Protein 3C9Z (pdb70)

Radius of gyration: 18.92 Å; Cα contacts (8 Å, |Δi|>4): 786; chains: 1; bounding box: 52×48×33 Å

Secondary structure (DSSP, 8-state):
--EEEEEE-GGG-EEEEGGG--STTPBEEEE-----GGG-EEE-TTS-EEETTEEEEEESSSTTPEEEEE-TTTS-GGGS--B--TTS--B-TTT--EEE-SSSSTTPBPEEE-----GGG--EEES--S-EEEEEE-GGG-EEE---TTSB-EEE---TT-GGG-EEE-TTS-EEETTEEEEEEEESSSSTTPBEEEEE----GGG--EE-TTS-EE-TTT--EEEEGGG-GGG--EEEE-----GGG--EEEE--

Structure (mmCIF, N/CA/C/O backbone):
data_3C9Z
#
_entry.id   3C9Z
#
_cell.length_a   126.124
_cell.length_b   126.124
_cell.length_c   76.039
_cell.angle_alpha   90.00
_cell.angle_beta   90.00
_cell.angle_gamma   90.00
#
_symmetry.space_group_name_H-M   'I 41 2 2'
#
loop_
_entity.id
_entity.type
_entity.pdbx_description
1 polymer 'Agglutinin II'
2 branched alpha-L-fucopyranose-(1-3)-[2-acetamido-2-deoxy-beta-D-glucopyranose-(1-4)]2-acetamido-2-deoxy-beta-D-glucopyranose
3 branched 2-acetamido-2-deoxy-beta-D-glucopyranose-(1-4)-2-acetamido-2-deoxy-beta-D-glucopyranose
4 non-polymer 2-acetamido-2-deoxy-beta-D-glucopyranose
5 non-polymer 'SULFATE ION'
6 non-polymer 'ACETATE ION'
7 water water
#
loop_
_atom_site.group_PDB
_atom_site.id
_atom_site.type_symbol
_atom_site.label_atom_id
_atom_site.label_alt_id
_atom_site.label_comp_id
_atom_site.label_asym_id
_atom_site.label_entity_id
_atom_site.label_seq_id
_atom_site.pdbx_PDB_ins_code
_atom_site.Cartn_x
_atom_site.Cartn_y
_atom_site.Cartn_z
_atom_site.occupancy
_atom_site.B_iso_or_equiv
_atom_site.auth_seq_id
_atom_site.auth_comp_id
_atom_site.auth_asym_id
_atom_site.auth_atom_id
_atom_site.pdbx_PDB_model_num
ATOM 1 N N . THR A 1 1 ? 38.991 -10.861 19.251 1.00 52.84 1 THR A N 1
ATOM 2 C CA . THR A 1 1 ? 39.828 -11.122 18.039 1.00 47.80 1 THR A CA 1
ATOM 3 C C . THR A 1 1 ? 39.550 -10.119 16.919 1.00 45.72 1 THR A C 1
ATOM 4 O O . THR A 1 1 ? 40.348 -10.004 15.985 1.00 48.07 1 THR A O 1
ATOM 6 N N . SER A 1 2 ? 38.426 -9.408 17.008 1.00 34.60 2 SER A N 1
ATOM 7 C CA . SER A 1 2 ? 38.102 -8.420 15.985 1.00 27.92 2 SER A CA 1
ATOM 8 C C . SER A 1 2 ? 38.011 -7.000 16.555 1.00 24.89 2 SER A C 1
ATOM 9 O O . SER A 1 2 ? 37.759 -6.807 17.736 1.00 28.01 2 SER A O 1
ATOM 12 N N . PHE A 1 3 ? 38.248 -5.998 15.698 1.00 19.80 3 PHE A N 1
ATOM 13 C CA . PHE A 1 3 ? 38.112 -4.599 16.094 1.00 19.53 3 PHE A CA 1
ATOM 14 C C . PHE A 1 3 ? 37.676 -3.783 14.867 1.00 17.15 3 PHE A C 1
ATOM 15 O O . PHE A 1 3 ? 37.931 -4.194 13.739 1.00 19.75 3 PHE A O 1
ATOM 23 N N . THR A 1 4 ? 37.077 -2.623 15.130 1.00 17.22 4 THR A N 1
ATOM 24 C CA . THR A 1 4 ? 36.399 -1.878 14.043 1.00 16.97 4 THR A CA 1
ATOM 25 C C . THR A 1 4 ? 36.971 -0.461 13.982 1.00 16.42 4 THR A C 1
ATOM 26 O O . THR A 1 4 ? 37.199 0.171 15.022 1.00 18.25 4 THR A O 1
ATOM 30 N N . ARG A 1 5 ? 37.231 0.019 12.752 1.00 17.15 5 ARG A N 1
ATOM 31 C CA . ARG A 1 5 ? 37.875 1.299 12.519 1.00 15.00 5 ARG A CA 1
ATOM 32 C C . ARG A 1 5 ? 37.366 1.902 11.200 1.00 15.93 5 ARG A C 1
ATOM 33 O O . ARG A 1 5 ? 36.741 1.168 10.409 1.00 17.69 5 ARG A O 1
ATOM 41 N N . ASN A 1 6 ? 37.631 3.202 10.974 1.00 15.39 6 ASN A N 1
ATOM 42 C CA . ASN A 1 6 ? 37.555 3.730 9.595 1.00 14.72 6 ASN A CA 1
ATOM 43 C C . ASN A 1 6 ? 38.854 3.421 8.838 1.00 14.65 6 ASN A C 1
ATOM 44 O O . ASN A 1 6 ? 39.852 3.054 9.480 1.00 16.24 6 ASN A O 1
ATOM 49 N N . ILE A 1 7 ? 38.802 3.575 7.504 1.00 14.08 7 ILE A N 1
ATOM 50 C CA . ILE A 1 7 ? 40.046 3.479 6.731 1.00 15.10 7 ILE A CA 1
ATOM 51 C C . ILE A 1 7 ? 40.160 4.791 5.978 1.00 14.12 7 ILE A C 1
ATOM 52 O O . ILE A 1 7 ? 39.300 5.102 5.126 1.00 15.90 7 ILE A O 1
ATOM 57 N N . VAL A 1 8 ? 41.190 5.583 6.295 1.00 14.46 8 VAL A N 1
ATOM 58 C CA . VAL A 1 8 ? 41.311 6.918 5.701 1.00 14.50 8 VAL A CA 1
ATOM 59 C C . VAL A 1 8 ? 42.396 6.851 4.632 1.00 14.35 8 VAL A C 1
ATOM 60 O O . VAL A 1 8 ? 43.466 6.236 4.835 1.00 16.75 8 VAL A O 1
ATOM 64 N N . GLY A 1 9 ? 42.152 7.462 3.486 1.00 14.12 9 GLY A N 1
ATOM 65 C CA . GLY A 1 9 ? 43.140 7.448 2.392 1.00 16.33 9 GLY A CA 1
ATOM 66 C C . GLY A 1 9 ? 43.218 8.758 1.692 1.00 13.63 9 GLY A C 1
ATOM 67 O O . GLY A 1 9 ? 43.220 9.832 2.346 1.00 15.67 9 GLY A O 1
ATOM 68 N N . ARG A 1 10 ? 43.350 8.689 0.348 1.00 14.08 10 ARG A N 1
ATOM 69 C CA . ARG A 1 10 ? 43.623 9.866 -0.483 1.00 14.94 10 ARG A CA 1
ATOM 70 C C . ARG A 1 10 ? 42.849 11.104 -0.092 1.00 14.91 10 ARG A C 1
ATOM 71 O O . ARG A 1 10 ? 41.608 11.088 -0.020 1.00 15.79 10 ARG A O 1
ATOM 79 N N . ASP A 1 11 ? 43.592 12.200 0.137 1.00 16.53 11 ASP A N 1
ATOM 80 C CA . ASP A 1 11 ? 43.034 13.517 0.403 1.00 18.22 11 ASP A CA 1
ATOM 81 C C . ASP A 1 11 ? 42.248 13.511 1.728 1.00 17.28 11 ASP A C 1
ATOM 82 O O . ASP A 1 11 ? 41.403 14.413 1.937 1.00 19.59 11 ASP A O 1
ATOM 87 N N . GLY A 1 12 ? 42.424 12.476 2.555 1.00 15.87 12 GLY A N 1
ATOM 88 C CA . GLY A 1 12 ? 41.747 12.451 3.844 1.00 16.54 12 GLY A CA 1
ATOM 89 C C . GLY A 1 12 ? 40.319 11.912 3.763 1.00 15.67 12 GLY A C 1
ATOM 90 O O . GLY A 1 12 ? 39.584 11.987 4.758 1.00 17.12 12 GLY A O 1
ATOM 91 N N . LEU A 1 13 ? 39.922 11.406 2.597 1.00 14.80 13 LEU A N 1
ATOM 92 C CA . LEU A 1 13 ? 38.583 10.773 2.458 1.00 13.88 13 LEU A CA 1
ATOM 93 C C . LEU A 1 13 ? 38.632 9.302 2.969 1.00 14.02 13 LEU A C 1
ATOM 94 O O . LEU A 1 13 ? 39.698 8.741 3.154 1.00 17.28 13 LEU A O 1
ATOM 99 N N . CYS A 1 14 ? 37.483 8.691 3.180 1.00 15.59 14 CYS A N 1
ATO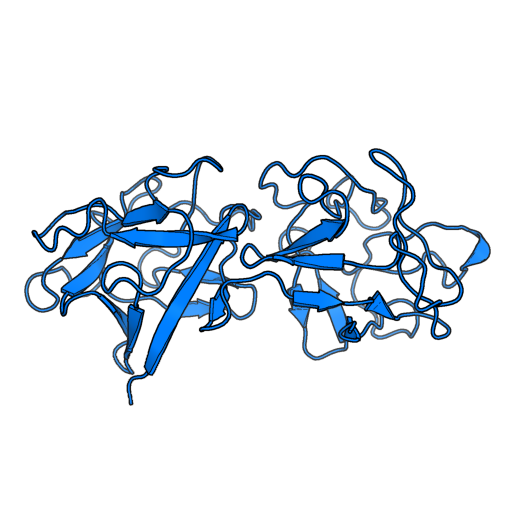M 100 C CA . CYS A 1 14 ? 37.411 7.372 3.723 1.00 14.97 14 CYS A CA 1
ATOM 101 C C . CYS A 1 14 ? 36.913 6.353 2.728 1.00 14.16 14 CYS A C 1
ATOM 102 O O . CYS A 1 14 ? 36.098 6.681 1.825 1.00 16.70 14 CYS A O 1
ATOM 105 N N . VAL A 1 15 ? 37.273 5.078 2.999 1.00 14.73 15 VAL A N 1
ATOM 106 C CA . VAL A 1 15 ? 36.774 3.928 2.256 1.00 15.00 15 VAL A CA 1
ATOM 107 C C . VAL A 1 15 ? 35.298 3.757 2.635 1.00 15.77 15 VAL A C 1
ATOM 108 O O . VAL A 1 15 ? 34.986 3.559 3.830 1.00 15.91 15 VAL A O 1
ATOM 112 N N . ASP A 1 16 ? 34.412 3.677 1.637 1.00 15.68 16 ASP A N 1
ATOM 113 C CA . ASP A 1 16 ? 32.990 3.755 1.870 1.00 15.92 16 ASP A CA 1
ATOM 114 C C . ASP A 1 16 ? 32.299 2.799 0.914 1.00 17.54 16 ASP A C 1
ATOM 115 O O . ASP A 1 16 ? 32.616 2.786 -0.267 1.00 17.92 16 ASP A O 1
ATOM 120 N N . VAL A 1 17 ? 31.335 2.007 1.383 1.00 17.89 17 VAL A N 1
ATOM 121 C CA . VAL A 1 17 ? 30.574 1.166 0.460 1.00 18.18 17 VAL A CA 1
ATOM 122 C C . VAL A 1 17 ? 29.507 2.044 -0.221 1.00 18.23 17 VAL A C 1
ATOM 123 O O . VAL A 1 17 ? 28.663 2.678 0.445 1.00 20.04 17 VAL A O 1
ATOM 127 N N . ARG A 1 18 ? 29.566 2.126 -1.566 1.00 17.09 18 ARG A N 1
ATOM 128 C CA . ARG A 1 18 ? 28.861 3.186 -2.332 1.00 19.59 18 ARG A CA 1
ATOM 129 C C . ARG A 1 18 ? 27.347 3.222 -2.062 1.00 20.68 18 ARG A C 1
ATOM 130 O O . ARG A 1 18 ? 26.669 2.207 -2.225 1.00 22.49 18 ARG A O 1
ATOM 138 N N . ASN A 1 19 ? 26.848 4.389 -1.632 1.00 21.96 19 ASN A N 1
ATOM 139 C CA . ASN A 1 19 ? 25.425 4.625 -1.276 1.00 23.16 19 ASN A CA 1
ATOM 140 C C . ASN A 1 19 ? 24.894 3.791 -0.119 1.00 25.04 19 ASN A C 1
ATOM 141 O O . ASN A 1 19 ? 23.700 3.768 0.092 1.00 25.36 19 ASN A O 1
ATOM 146 N N . GLY A 1 20 ? 25.769 3.187 0.683 1.00 22.93 20 GLY A N 1
ATOM 147 C CA . GLY A 1 20 ? 25.319 2.436 1.872 1.00 25.07 20 GLY A CA 1
ATOM 148 C C . GLY A 1 20 ? 24.680 1.096 1.489 1.00 26.99 20 GLY A C 1
ATOM 149 O O . GLY A 1 20 ? 24.182 0.387 2.376 1.00 32.10 20 GLY A O 1
ATOM 150 N N . TYR A 1 21 ? 24.747 0.700 0.208 1.00 23.35 21 TYR A N 1
ATOM 151 C CA . TYR A 1 21 ? 24.149 -0.577 -0.204 1.00 25.60 21 TYR A CA 1
ATOM 152 C C . TYR A 1 21 ? 24.974 -1.761 0.243 1.00 26.67 21 TYR A C 1
ATOM 153 O O . TYR A 1 21 ? 26.194 -1.702 0.136 1.00 26.86 21 TYR A O 1
ATOM 162 N N . ASP A 1 22 ? 24.344 -2.792 0.812 1.00 27.48 22 ASP A N 1
ATOM 163 C CA . ASP A 1 22 ? 25.034 -4.039 1.125 1.00 25.41 22 ASP A CA 1
ATOM 164 C C . ASP A 1 22 ? 24.876 -5.159 0.134 1.00 23.87 22 ASP A C 1
ATOM 165 O O . ASP A 1 22 ? 25.373 -6.271 0.357 1.00 26.44 22 ASP A O 1
ATOM 170 N N A THR A 1 23 ? 24.289 -4.826 -1.025 0.61 23.54 23 THR A N 1
ATOM 171 N N B THR A 1 23 ? 24.177 -4.908 -0.966 0.39 25.96 23 THR A N 1
ATOM 172 C CA A THR A 1 23 ? 24.124 -5.793 -2.069 0.61 22.30 23 THR A CA 1
ATOM 173 C CA B THR A 1 23 ? 23.942 -5.965 -1.917 0.39 24.47 23 THR A CA 1
ATOM 174 C C A THR A 1 23 ? 25.484 -6.305 -2.556 0.61 19.49 23 THR A C 1
ATOM 175 C C B THR A 1 23 ? 25.320 -6.322 -2.525 0.39 24.08 23 THR A C 1
ATOM 176 O O A THR A 1 23 ? 26.453 -5.526 -2.780 0.61 20.16 23 THR A O 1
ATOM 177 O O B THR A 1 23 ? 26.162 -5.438 -2.720 0.39 25.09 23 THR A O 1
ATOM 184 N N . ASP A 1 24 ? 25.548 -7.619 -2.766 1.00 21.53 24 ASP A N 1
ATOM 185 C CA . ASP A 1 24 ? 26.807 -8.208 -3.235 1.00 20.61 24 ASP A CA 1
ATOM 186 C C . ASP A 1 24 ? 27.271 -7.452 -4.496 1.00 19.54 24 ASP A C 1
ATOM 187 O O . ASP A 1 24 ? 26.457 -7.176 -5.431 1.00 24.27 24 ASP A O 1
ATOM 192 N N . GLY A 1 25 ? 28.568 -7.115 -4.524 1.00 19.83 25 GLY A N 1
ATOM 193 C CA . GLY A 1 25 ? 29.131 -6.479 -5.686 1.00 18.14 25 GLY A CA 1
ATOM 194 C C . GLY A 1 25 ? 29.155 -4.973 -5.647 1.00 16.46 25 GLY A C 1
ATOM 195 O O . GLY A 1 25 ? 29.704 -4.334 -6.564 1.00 19.37 25 GLY A O 1
ATOM 196 N N . THR A 1 26 ? 28.601 -4.359 -4.596 1.00 18.17 26 THR A N 1
ATOM 197 C CA . THR A 1 26 ? 28.611 -2.898 -4.540 1.00 15.74 26 THR A CA 1
ATOM 198 C C . THR A 1 26 ? 30.084 -2.398 -4.406 1.00 15.63 26 THR A C 1
ATOM 199 O O . THR A 1 26 ? 30.778 -2.849 -3.507 1.00 17.77 26 THR A O 1
ATOM 203 N N A PRO A 1 27 ? 30.489 -1.384 -5.192 0.49 16.15 27 PRO A N 1
ATOM 204 N N B PRO A 1 27 ? 30.561 -1.545 -5.342 0.51 22.82 27 PRO A N 1
ATOM 205 C CA A PRO A 1 27 ? 31.877 -1.023 -5.156 0.49 15.79 27 PRO A CA 1
ATOM 206 C CA B PRO A 1 27 ? 31.906 -0.959 -5.249 0.51 17.19 27 PRO A CA 1
ATOM 207 C C A PRO A 1 27 ? 32.241 -0.100 -4.010 0.49 15.23 27 PRO A C 1
ATOM 208 C C B PRO A 1 27 ? 32.207 -0.284 -3.922 0.51 16.32 27 PRO A C 1
ATOM 209 O O A PRO A 1 27 ? 31.399 0.720 -3.527 0.49 15.01 27 PRO A O 1
ATOM 210 O O B PRO A 1 27 ? 31.273 0.196 -3.242 0.51 17.13 27 PRO A O 1
ATOM 217 N N . LEU A 1 28 ? 33.505 -0.237 -3.597 1.00 16.58 28 LEU A N 1
ATOM 218 C CA . LEU A 1 28 ? 33.997 0.657 -2.590 1.00 17.05 28 LEU A CA 1
ATOM 219 C C . LEU A 1 28 ? 34.463 1.968 -3.279 1.00 14.81 28 LEU A C 1
ATOM 220 O O . LEU A 1 28 ? 34.995 1.924 -4.423 1.00 16.78 28 LEU A O 1
ATOM 225 N N . GLN A 1 29 ? 34.318 3.090 -2.606 1.00 15.60 29 GLN A N 1
ATOM 226 C CA . GLN A 1 29 ? 34.652 4.423 -3.124 1.00 16.89 29 GLN A CA 1
ATOM 227 C C . GLN A 1 29 ? 35.286 5.265 -2.023 1.00 15.15 29 GLN A C 1
ATOM 228 O O . GLN A 1 29 ? 35.257 4.912 -0.816 1.00 16.67 29 GLN A O 1
ATOM 234 N N . LEU A 1 30 ? 35.775 6.443 -2.386 1.00 15.83 30 LEU A N 1
ATOM 235 C CA . LEU A 1 30 ? 36.100 7.456 -1.420 1.00 14.94 30 LEU A CA 1
ATOM 236 C C . LEU A 1 30 ? 34.882 8.314 -1.123 1.00 15.78 30 LEU A C 1
ATOM 237 O O . LEU A 1 30 ? 34.116 8.665 -2.025 1.00 17.67 30 LEU A O 1
ATOM 242 N N . TRP A 1 31 ? 34.735 8.689 0.155 1.00 15.75 31 TRP A N 1
ATOM 243 C CA . TRP A 1 31 ? 33.660 9.600 0.532 1.00 15.65 31 TRP A CA 1
ATOM 244 C C . TRP A 1 31 ? 34.115 10.341 1.811 1.00 16.24 31 TRP A C 1
ATOM 245 O O . TRP A 1 31 ? 34.940 9.776 2.572 1.00 16.70 31 TRP A O 1
ATOM 256 N N . PRO A 1 32 ? 33.632 11.567 2.029 1.00 17.20 32 PRO A N 1
ATOM 257 C CA . PRO A 1 32 ? 34.012 12.240 3.261 1.00 17.89 32 PRO A CA 1
ATOM 258 C C . PRO A 1 32 ? 33.793 11.404 4.514 1.00 17.35 32 PRO A C 1
ATOM 259 O O . PRO A 1 32 ? 32.768 10.723 4.625 1.00 17.92 32 PRO A O 1
ATOM 263 N N . CYS A 1 33 ? 34.733 11.444 5.436 1.00 17.19 33 CYS A N 1
ATOM 264 C CA . CYS A 1 33 ? 34.670 10.516 6.573 1.00 16.90 33 CYS A CA 1
ATOM 265 C C . CYS A 1 33 ? 33.498 10.773 7.521 1.00 16.37 33 CYS A C 1
ATOM 266 O O . CYS A 1 33 ? 33.181 11.924 7.780 1.00 21.80 33 CYS A O 1
ATOM 269 N N . GLY A 1 34 ? 32.943 9.690 8.024 1.00 18.45 34 GLY A N 1
ATOM 270 C CA . GLY A 1 34 ? 31.890 9.787 9.063 1.00 21.03 34 GLY A CA 1
ATOM 271 C C . GLY A 1 34 ? 31.769 8.437 9.768 1.00 20.04 34 GLY A C 1
ATOM 272 O O . GLY A 1 34 ? 32.540 7.517 9.554 1.00 21.55 34 GLY A O 1
ATOM 273 N N . THR A 1 35 ? 30.702 8.341 10.601 1.00 20.14 35 THR A N 1
ATOM 274 C CA . THR A 1 35 ? 30.433 7.220 11.445 1.00 25.40 35 THR A CA 1
ATOM 275 C C . THR A 1 35 ? 29.444 6.228 10.859 1.00 23.43 35 THR A C 1
ATOM 276 O O . THR A 1 35 ? 29.183 5.191 11.452 1.00 22.60 35 THR A O 1
ATOM 280 N N . GLN A 1 36 ? 28.979 6.485 9.644 1.00 21.82 36 GLN A N 1
ATOM 281 C CA . GLN A 1 36 ? 27.983 5.595 9.069 1.00 21.34 36 GLN A CA 1
ATOM 282 C C . GLN A 1 36 ? 28.519 4.186 8.926 1.00 18.13 36 GLN A C 1
ATOM 283 O O . GLN A 1 36 ? 29.745 4.001 8.713 1.00 19.62 36 GLN A O 1
ATOM 289 N N . ARG A 1 37 ? 27.664 3.192 8.998 1.00 19.56 37 ARG A N 1
ATOM 290 C CA . ARG A 1 37 ? 28.092 1.798 9.047 1.00 19.30 37 ARG A CA 1
ATOM 291 C 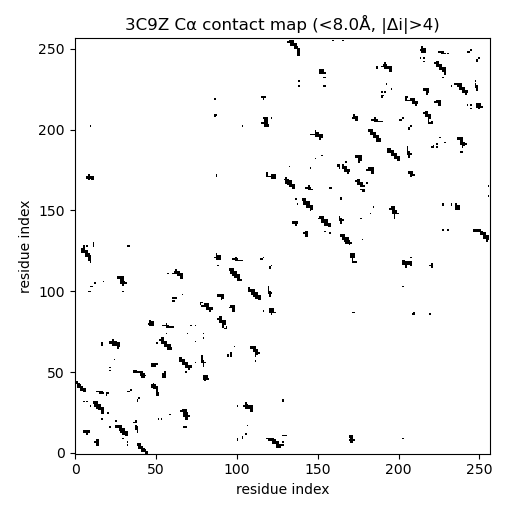C . ARG A 1 37 ? 28.857 1.310 7.811 1.00 18.10 37 ARG A C 1
ATOM 292 O O . ARG A 1 37 ? 29.689 0.400 7.898 1.00 19.40 37 ARG A O 1
ATOM 300 N N . ASN A 1 38 ? 28.592 1.910 6.652 1.00 18.52 38 ASN A N 1
ATOM 301 C CA . ASN A 1 38 ? 29.249 1.599 5.385 1.00 18.09 38 ASN A CA 1
ATOM 302 C C . ASN A 1 38 ? 30.662 2.223 5.324 1.00 16.81 38 ASN A C 1
ATOM 303 O O . ASN A 1 38 ? 31.326 2.022 4.301 1.00 18.92 38 ASN A O 1
ATOM 308 N N . GLN A 1 39 ? 31.100 2.853 6.423 1.00 16.35 39 GLN A N 1
ATOM 309 C CA . GLN A 1 39 ? 32.526 3.290 6.514 1.00 15.51 39 GLN A CA 1
ATOM 310 C C . GLN A 1 39 ? 33.213 2.626 7.727 1.00 15.02 39 GLN A C 1
ATOM 311 O O . GLN A 1 39 ? 34.365 2.941 8.030 1.00 17.22 39 GLN A O 1
ATOM 317 N N . ARG A 1 40 ? 32.513 1.715 8.407 1.00 17.59 40 ARG A N 1
ATOM 318 C CA . ARG A 1 40 ? 33.063 1.036 9.603 1.00 17.04 40 ARG A CA 1
ATOM 319 C C . ARG A 1 40 ? 33.506 -0.354 9.196 1.00 17.15 40 ARG A C 1
ATOM 320 O O . ARG A 1 40 ? 32.690 -1.189 8.699 1.00 19.21 40 ARG A O 1
ATOM 328 N N . TRP A 1 41 ? 34.830 -0.590 9.332 1.00 15.97 41 TRP A N 1
ATOM 329 C CA . TRP A 1 41 ? 35.442 -1.813 8.837 1.00 17.21 41 TRP A CA 1
ATOM 330 C C . TRP A 1 41 ? 35.958 -2.599 10.024 1.00 17.06 41 TRP A C 1
ATOM 331 O O . TRP A 1 41 ? 36.748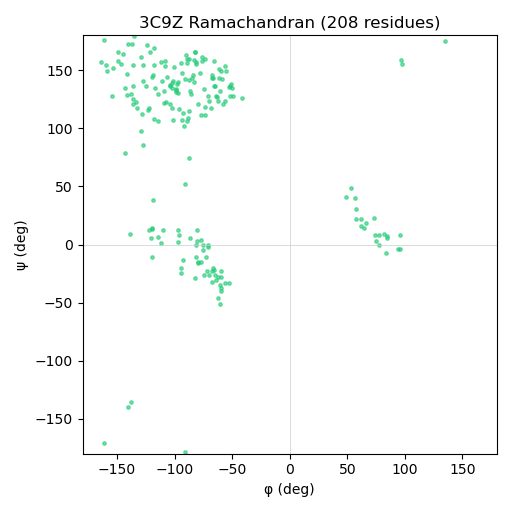 -2.068 10.830 1.00 18.15 41 TRP A O 1
ATOM 342 N N . THR A 1 42 ? 35.585 -3.879 10.065 1.00 17.41 42 THR A N 1
ATOM 343 C CA . THR A 1 42 ? 35.973 -4.804 11.166 1.00 17.42 42 THR A CA 1
ATOM 344 C C . THR A 1 42 ? 37.082 -5.735 10.678 1.00 20.48 42 THR A C 1
ATOM 345 O O . THR A 1 42 ? 36.923 -6.426 9.663 1.00 19.11 42 THR A O 1
ATOM 349 N N . PHE A 1 43 ? 38.239 -5.689 11.367 1.00 20.25 43 PHE A N 1
ATOM 350 C CA . PHE A 1 43 ? 39.398 -6.495 11.030 1.00 20.96 43 PHE A CA 1
ATOM 351 C C . PHE A 1 43 ? 39.389 -7.686 11.954 1.00 23.70 43 PHE A C 1
ATOM 352 O O . PHE A 1 43 ? 39.143 -7.531 13.160 1.00 25.77 43 PHE A O 1
ATOM 360 N N . ASP A 1 44 ? 39.614 -8.857 11.352 1.00 28.20 44 ASP A N 1
ATOM 361 C CA . ASP A 1 44 ? 39.387 -10.152 12.002 1.00 33.34 44 ASP A CA 1
ATOM 362 C C . ASP A 1 44 ? 40.700 -10.943 11.896 1.00 35.01 44 ASP A C 1
ATOM 363 O O . ASP A 1 44 ? 41.560 -10.656 11.028 1.00 30.89 44 ASP A O 1
ATOM 368 N N A SER A 1 45 ? 40.890 -11.934 12.769 0.50 35.07 45 SER A N 1
ATOM 369 N N B SER A 1 45 ? 40.841 -11.923 12.792 0.50 36.33 45 SER A N 1
ATOM 370 C CA A SER A 1 45 ? 42.092 -12.768 12.696 0.50 32.71 45 SER A CA 1
ATOM 371 C CA B SER A 1 45 ? 41.955 -12.864 12.787 0.50 36.16 45 SER A CA 1
ATOM 372 C C A SER A 1 45 ? 42.158 -13.698 11.476 0.50 32.32 45 SER A C 1
ATOM 373 C C B SER A 1 45 ? 42.153 -13.589 11.460 0.50 34.55 45 SER A C 1
ATOM 374 O O A SER A 1 45 ? 43.206 -14.295 11.198 0.50 32.08 45 SER A O 1
ATOM 375 O O B SER A 1 45 ? 43.285 -13.933 11.103 0.50 36.30 45 SER A O 1
ATOM 380 N N . ASP A 1 46 ? 41.055 -13.820 10.729 1.00 30.65 46 ASP A N 1
ATOM 381 C CA . ASP A 1 46 ? 41.098 -14.545 9.459 1.00 27.50 46 ASP A CA 1
ATOM 382 C C . ASP A 1 46 ? 41.534 -13.629 8.272 1.00 26.04 46 ASP A C 1
ATOM 383 O O . ASP A 1 46 ? 41.447 -14.053 7.129 1.00 25.98 46 ASP A O 1
ATOM 388 N N . ASP A 1 47 ? 42.024 -12.412 8.561 1.00 23.47 47 ASP A N 1
ATOM 389 C CA . ASP A 1 47 ? 42.506 -11.448 7.552 1.00 23.28 47 ASP A CA 1
ATOM 390 C C . ASP A 1 47 ? 41.438 -10.899 6.629 1.00 20.06 47 ASP A C 1
ATOM 391 O O . ASP A 1 47 ? 41.744 -10.359 5.565 1.00 20.67 47 ASP A O 1
ATOM 396 N N . THR A 1 48 ? 40.201 -11.022 7.055 1.00 19.96 48 THR A N 1
ATOM 397 C CA . THR A 1 48 ? 39.098 -10.344 6.330 1.00 19.43 48 THR A CA 1
ATOM 398 C C . THR A 1 48 ? 38.877 -8.923 6.880 1.00 19.08 48 THR A C 1
ATOM 399 O O . THR A 1 48 ? 39.250 -8.616 8.050 1.00 19.84 48 THR A O 1
ATOM 403 N N . ILE A 1 49 ? 38.229 -8.087 6.068 1.00 18.59 49 ILE A N 1
ATOM 404 C CA . ILE A 1 49 ? 37.950 -6.721 6.470 1.00 17.99 49 ILE A CA 1
ATOM 405 C C . ILE A 1 49 ? 36.482 -6.581 6.098 1.00 17.13 49 ILE A C 1
ATOM 406 O O . ILE A 1 49 ? 36.162 -6.641 4.902 1.00 19.07 49 ILE A O 1
ATOM 411 N N . ARG A 1 50 ? 35.617 -6.357 7.071 1.00 18.31 50 ARG A N 1
ATOM 412 C CA . ARG A 1 50 ? 34.165 -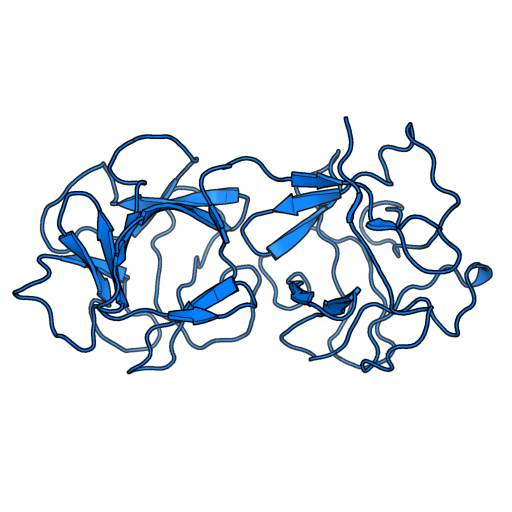6.468 6.881 1.00 19.76 50 ARG A CA 1
ATOM 413 C C . ARG A 1 50 ? 33.397 -5.177 7.154 1.00 18.23 50 ARG A C 1
ATOM 414 O O . ARG A 1 50 ? 33.698 -4.456 8.112 1.00 19.40 50 ARG A O 1
ATOM 422 N N . SER A 1 51 ? 32.342 -4.928 6.373 1.00 19.38 51 SER A N 1
ATOM 423 C CA . SER A 1 51 ? 31.408 -3.834 6.664 1.00 19.19 51 SER A CA 1
ATOM 424 C C . SER A 1 51 ? 30.001 -4.358 6.459 1.00 22.75 51 SER A C 1
ATOM 425 O O . SER A 1 51 ? 29.800 -5.089 5.500 1.00 20.95 51 SER A O 1
ATOM 428 N N . MET A 1 52 ? 29.094 -4.028 7.383 1.00 21.48 52 MET A N 1
ATOM 429 C CA . MET A 1 52 ? 27.690 -4.416 7.264 1.00 23.61 52 MET A CA 1
ATOM 430 C C . MET A 1 52 ? 27.587 -5.943 7.142 1.00 24.84 52 MET A C 1
ATOM 431 O O . MET A 1 52 ? 26.674 -6.446 6.481 1.00 28.17 52 MET A O 1
ATOM 436 N N . GLY A 1 53 ? 28.517 -6.683 7.755 1.00 22.50 53 GLY A N 1
ATOM 437 C CA . GLY A 1 53 ? 28.564 -8.127 7.826 1.00 25.42 53 GLY A CA 1
ATOM 438 C C . GLY A 1 53 ? 29.050 -8.826 6.581 1.00 23.21 53 GLY A C 1
ATOM 439 O O . GLY A 1 53 ? 29.070 -10.057 6.511 1.00 28.85 53 GLY A O 1
ATOM 440 N N . LYS A 1 54 ? 29.539 -8.043 5.621 1.00 22.26 54 LYS A N 1
ATOM 441 C CA . LYS A 1 54 ? 30.085 -8.577 4.376 1.00 20.29 54 LYS A CA 1
ATOM 442 C C . LYS A 1 54 ? 31.564 -8.237 4.217 1.00 20.65 54 LYS A C 1
ATOM 443 O O . LYS A 1 54 ? 32.084 -7.439 4.989 1.00 25.83 54 LYS A O 1
ATOM 449 N N . CYS A 1 55 ? 32.219 -8.856 3.239 1.00 18.98 55 CYS A N 1
ATOM 450 C CA . CYS A 1 55 ? 33.656 -8.741 3.124 1.00 19.04 55 CYS A CA 1
ATOM 451 C C . CYS A 1 55 ? 34.116 -7.763 2.054 1.00 19.31 55 CYS A C 1
ATOM 452 O O . CYS A 1 55 ? 33.637 -7.826 0.910 1.00 20.20 55 CYS A O 1
ATOM 455 N N . MET A 1 56 ? 35.166 -7.011 2.349 1.00 17.60 56 MET A N 1
ATOM 456 C CA . MET A 1 56 ? 35.909 -6.334 1.286 1.00 18.34 56 MET A CA 1
ATOM 457 C C . MET A 1 56 ? 36.495 -7.422 0.372 1.00 17.19 56 MET A C 1
ATOM 458 O O . MET A 1 56 ? 37.202 -8.336 0.832 1.00 18.69 56 MET A O 1
ATOM 463 N N . THR A 1 57 ? 36.152 -7.333 -0.924 1.00 17.98 57 THR A N 1
ATOM 464 C CA . THR A 1 57 ? 36.399 -8.428 -1.880 1.00 19.14 57 THR A CA 1
ATOM 465 C C . THR A 1 57 ? 36.942 -7.904 -3.185 1.00 19.22 57 THR A C 1
ATOM 466 O O . THR A 1 57 ? 36.383 -6.948 -3.746 1.00 20.18 57 THR A O 1
ATOM 470 N N . ALA A 1 58 ? 38.085 -8.432 -3.614 1.00 18.66 58 ALA A N 1
ATOM 471 C CA . ALA A 1 58 ? 38.559 -8.111 -4.958 1.00 17.36 58 ALA A CA 1
ATOM 472 C C . ALA A 1 58 ? 37.638 -8.790 -5.962 1.00 18.43 58 ALA A C 1
ATOM 473 O O . ALA A 1 58 ? 37.555 -10.012 -5.980 1.00 20.07 58 ALA A O 1
ATOM 475 N N . ASN A 1 59 ? 37.058 -8.001 -6.867 1.00 21.12 59 ASN A N 1
ATOM 476 C CA . ASN A 1 59 ? 36.228 -8.580 -7.918 1.00 21.06 59 ASN A CA 1
ATOM 477 C C . ASN A 1 59 ? 37.136 -8.942 -9.065 1.00 19.89 59 ASN A C 1
ATOM 478 O O . ASN A 1 59 ? 37.180 -8.245 -10.085 1.00 25.42 59 ASN A O 1
ATOM 483 N N . GLY A 1 60 ? 37.904 -10.018 -8.891 1.00 23.18 60 GLY A N 1
ATOM 484 C CA . GLY A 1 60 ? 39.038 -10.347 -9.759 1.00 25.37 60 GLY A CA 1
ATOM 485 C C . GLY A 1 60 ? 40.348 -9.884 -9.175 1.00 25.50 60 GLY A C 1
ATOM 486 O O . GLY A 1 60 ? 40.418 -8.984 -8.308 1.00 23.32 60 GLY A O 1
ATOM 487 N N . LEU A 1 61 ? 41.391 -10.559 -9.610 1.00 23.70 61 LEU A N 1
ATOM 488 C CA . LEU A 1 61 ? 42.717 -10.355 -9.039 1.00 24.01 61 LEU A CA 1
ATOM 489 C C . LEU A 1 61 ? 43.716 -9.843 -10.087 1.00 25.55 61 LEU A C 1
ATOM 490 O O . LEU A 1 61 ? 44.863 -10.234 -10.106 1.00 27.49 61 LEU A O 1
ATOM 495 N N . ASN A 1 62 ? 43.251 -8.983 -10.965 1.00 24.75 62 ASN A N 1
ATOM 496 C CA . ASN A 1 62 ? 44.030 -8.421 -12.044 1.00 25.70 62 ASN A CA 1
ATOM 497 C C . ASN A 1 62 ? 44.327 -6.943 -11.758 1.00 25.20 62 ASN A C 1
ATOM 498 O O . ASN A 1 62 ? 43.631 -6.280 -10.961 1.00 24.77 62 ASN A O 1
ATOM 503 N N . ASN A 1 63 ? 45.368 -6.409 -12.376 1.00 26.24 63 ASN A N 1
ATOM 504 C CA . ASN A 1 63 ? 45.621 -4.986 -12.307 1.00 23.01 63 ASN A CA 1
ATOM 505 C C . ASN A 1 63 ? 44.404 -4.206 -12.849 1.00 23.79 63 ASN A C 1
ATOM 506 O O . ASN A 1 63 ? 44.066 -4.308 -14.046 1.00 25.61 63 ASN A O 1
ATOM 511 N N . GLY A 1 64 ? 43.820 -3.357 -12.007 1.00 23.03 64 GLY A N 1
ATOM 512 C CA . GLY A 1 64 ? 42.608 -2.620 -12.367 1.00 22.56 64 GLY A CA 1
ATOM 513 C C . GLY A 1 64 ? 41.304 -3.230 -11.912 1.00 18.73 64 GLY A C 1
ATOM 514 O O . GLY A 1 64 ? 40.257 -2.627 -12.166 1.00 21.84 64 GLY A O 1
ATOM 515 N N . SER A 1 65 ? 41.335 -4.426 -11.290 1.00 20.30 65 SER A N 1
ATOM 516 C CA . SER A 1 65 ? 40.128 -5.005 -10.744 1.00 19.11 65 SER A CA 1
ATOM 517 C C . SER A 1 65 ? 39.484 -4.117 -9.716 1.00 18.13 65 SER A C 1
ATOM 518 O O . SER A 1 65 ? 40.168 -3.520 -8.870 1.00 19.41 65 SER A O 1
ATOM 521 N N . ASN A 1 66 ? 38.141 -4.080 -9.716 1.00 17.91 66 ASN A N 1
ATOM 522 C CA . ASN A 1 66 ? 37.427 -3.325 -8.730 1.00 18.02 66 ASN A CA 1
ATOM 523 C C . ASN A 1 66 ? 37.362 -4.019 -7.400 1.00 17.57 66 ASN A C 1
ATOM 524 O O . ASN A 1 66 ? 37.304 -5.261 -7.355 1.00 20.33 66 ASN A O 1
ATOM 529 N N . ILE A 1 67 ? 37.348 -3.233 -6.322 1.00 16.68 67 ILE A N 1
ATOM 530 C CA . ILE A 1 67 ? 37.148 -3.789 -4.965 1.00 15.39 67 ILE A CA 1
ATOM 531 C C . ILE A 1 67 ? 35.692 -3.511 -4.576 1.00 17.03 67 ILE A C 1
ATOM 532 O O . ILE A 1 67 ? 35.223 -2.368 -4.733 1.00 17.58 67 ILE A O 1
ATOM 537 N N . VAL A 1 68 ? 35.036 -4.525 -4.027 1.00 16.34 68 VAL A N 1
ATOM 538 C CA . VAL A 1 68 ? 33.612 -4.465 -3.762 1.00 16.34 68 VAL A CA 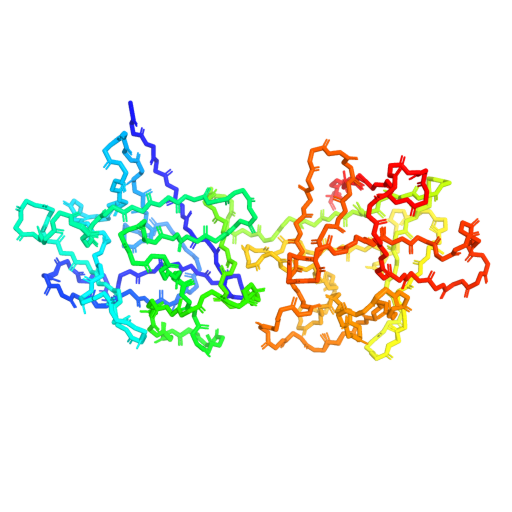1
ATOM 539 C C . VAL A 1 68 ? 33.283 -5.046 -2.404 1.00 16.75 68 VAL A C 1
ATOM 540 O O . VAL A 1 68 ? 34.182 -5.603 -1.768 1.00 19.54 68 VAL A O 1
ATOM 544 N N . ILE A 1 69 ? 32.041 -4.917 -1.989 1.00 16.48 69 ILE A N 1
ATOM 545 C CA . ILE A 1 69 ? 31.540 -5.690 -0.845 1.00 18.90 69 ILE A CA 1
ATOM 546 C C . ILE A 1 69 ? 30.922 -7.016 -1.338 1.00 18.15 69 ILE A C 1
ATOM 547 O O . ILE A 1 69 ? 30.319 -7.055 -2.426 1.00 19.41 69 ILE A O 1
ATOM 552 N N . PHE A 1 70 ? 31.110 -8.100 -0.599 1.00 19.51 70 PHE A N 1
ATOM 553 C CA . PHE A 1 70 ? 30.532 -9.385 -1.023 1.00 20.37 70 PHE A CA 1
ATOM 554 C C . PHE A 1 70 ? 30.405 -10.324 0.147 1.00 20.63 70 PHE A C 1
ATOM 555 O O . PHE A 1 70 ? 31.222 -10.306 1.069 1.00 21.60 70 PHE A O 1
ATOM 563 N N . ASN A 1 71 ? 29.401 -11.185 0.074 1.00 21.52 71 ASN A N 1
ATOM 564 C CA . ASN A 1 71 ? 29.173 -12.221 1.091 1.00 20.62 71 ASN A CA 1
ATOM 565 C C . ASN A 1 71 ? 30.491 -12.960 1.343 1.00 21.40 71 ASN A C 1
ATOM 566 O O . ASN A 1 71 ? 31.099 -13.470 0.428 1.00 24.80 71 ASN A O 1
ATOM 571 N N . CYS A 1 72 ? 30.888 -13.053 2.608 1.00 23.99 72 CYS A N 1
ATOM 572 C CA . CYS A 1 72 ? 32.188 -13.670 2.972 1.00 24.12 72 CYS A CA 1
ATOM 573 C C . CYS A 1 72 ? 32.266 -15.146 2.704 1.00 28.39 72 CYS A C 1
ATOM 574 O O . CYS A 1 72 ? 33.337 -15.678 2.439 1.00 29.74 72 CYS A O 1
ATOM 577 N N . SER A 1 73 ? 31.138 -15.827 2.829 1.00 28.52 73 SER A N 1
ATOM 578 C CA . SER A 1 73 ? 31.143 -17.276 2.699 1.00 31.71 73 SER A CA 1
ATOM 579 C C . SER A 1 73 ? 31.100 -17.708 1.229 1.00 31.24 73 SER A C 1
ATOM 580 O O . SER A 1 73 ? 31.640 -18.762 0.870 1.00 36.47 73 SER A O 1
ATOM 583 N N . THR A 1 74 ? 30.496 -16.891 0.362 1.00 28.06 74 THR A N 1
ATOM 584 C CA . THR A 1 74 ? 30.408 -17.264 -1.059 1.00 30.65 74 THR A CA 1
ATOM 585 C C . THR A 1 74 ? 31.512 -16.704 -1.945 1.00 29.66 74 THR A C 1
ATOM 586 O O . THR A 1 74 ? 31.778 -17.255 -3.018 1.00 32.45 74 THR A O 1
ATOM 590 N N . ALA A 1 75 ? 32.189 -15.626 -1.494 1.00 28.60 75 ALA A N 1
ATOM 591 C CA . ALA A 1 75 ? 33.308 -15.063 -2.255 1.00 28.47 75 ALA A CA 1
ATOM 592 C C . ALA A 1 75 ? 34.476 -16.027 -2.332 1.00 29.02 75 ALA A C 1
ATOM 593 O O . ALA A 1 75 ? 34.617 -16.902 -1.484 1.00 28.75 75 ALA A O 1
ATOM 595 N N . ALA A 1 76 ? 35.337 -15.845 -3.332 1.00 28.30 76 ALA A N 1
ATOM 596 C CA . ALA A 1 76 ? 36.555 -16.651 -3.429 1.00 28.39 76 ALA A CA 1
ATOM 597 C C . ALA A 1 76 ? 37.479 -16.340 -2.220 1.00 29.07 76 ALA A C 1
ATOM 598 O O . ALA A 1 76 ? 37.671 -15.171 -1.863 1.00 27.22 76 ALA A O 1
ATOM 600 N N . GLU A 1 77 ? 38.058 -17.373 -1.608 1.00 31.62 77 GLU A N 1
ATOM 601 C CA . GLU A 1 77 ? 38.864 -17.215 -0.411 1.00 30.21 77 GLU A CA 1
ATOM 602 C C . GLU A 1 77 ? 40.042 -16.274 -0.675 1.00 25.93 77 GLU A C 1
ATOM 603 O O . GLU A 1 77 ? 40.341 -15.430 0.160 1.00 27.42 77 GLU A O 1
ATOM 606 N N A ASN A 1 78 ? 40.663 -16.412 -1.849 0.56 22.96 78 ASN A N 1
ATOM 607 N N B ASN A 1 78 ? 40.719 -16.412 -1.802 0.44 24.69 78 ASN A N 1
ATOM 608 C CA A ASN A 1 78 ? 41.824 -15.587 -2.239 0.56 23.01 78 ASN A CA 1
ATOM 609 C CA B ASN A 1 78 ? 41.854 -15.523 -2.009 0.44 23.41 78 ASN A CA 1
ATOM 610 C C A ASN A 1 78 ? 41.490 -14.108 -2.418 0.56 22.67 78 ASN A C 1
ATOM 611 C C B ASN A 1 78 ? 41.439 -14.043 -2.159 0.44 22.55 78 ASN A C 1
ATOM 612 O O A ASN A 1 78 ? 42.388 -13.271 -2.441 0.56 22.19 78 ASN A O 1
ATOM 613 O O B ASN A 1 78 ? 42.216 -13.138 -1.844 0.44 22.30 78 ASN A O 1
ATOM 622 N N . ALA A 1 79 ? 40.201 -13.811 -2.608 1.00 21.33 79 ALA A N 1
ATOM 623 C CA . ALA A 1 79 ? 39.724 -12.454 -2.876 1.00 22.25 79 ALA A CA 1
ATOM 624 C C . ALA A 1 79 ? 39.324 -11.679 -1.657 1.00 18.86 79 ALA A C 1
ATOM 625 O O . ALA A 1 79 ? 39.079 -10.466 -1.768 1.00 19.20 79 ALA A O 1
ATOM 627 N N . ILE A 1 80 ? 39.220 -12.329 -0.489 1.00 19.15 80 ILE A N 1
ATOM 628 C CA . ILE A 1 80 ? 38.755 -11.700 0.699 1.00 18.23 80 ILE A CA 1
ATOM 629 C C . ILE A 1 80 ? 39.795 -11.519 1.780 1.00 18.90 80 ILE A C 1
ATOM 630 O O . ILE A 1 80 ? 39.492 -11.037 2.857 1.00 21.71 80 ILE A O 1
ATOM 635 N N . LYS A 1 81 ? 41.015 -11.941 1.493 1.00 20.82 81 LYS A N 1
ATOM 636 C CA . LYS A 1 81 ? 42.097 -11.806 2.485 1.00 23.36 81 LYS A CA 1
ATOM 637 C C . LYS A 1 81 ? 42.940 -10.539 2.180 1.00 19.60 81 LYS A C 1
ATOM 638 O O . LYS A 1 81 ? 43.253 -10.281 1.008 1.00 20.99 81 LYS A O 1
ATOM 644 N N . TRP A 1 82 ? 43.302 -9.794 3.235 1.00 17.43 82 TRP A N 1
ATOM 645 C CA . TRP A 1 82 ? 44.020 -8.553 3.097 1.00 18.97 82 TRP A CA 1
ATOM 646 C C . TRP A 1 82 ? 45.042 -8.470 4.223 1.00 18.99 82 TRP A C 1
ATOM 647 O O . TRP A 1 82 ? 44.763 -8.937 5.333 1.00 21.84 82 TRP A O 1
ATOM 658 N N . GLU A 1 83 ? 46.181 -7.855 3.955 1.00 17.06 83 GLU A N 1
ATOM 659 C CA . GLU A 1 83 ? 47.132 -7.467 5.045 1.00 16.79 83 GLU A CA 1
ATOM 660 C C . GLU A 1 83 ? 47.354 -5.979 4.993 1.00 16.32 83 GLU A C 1
ATOM 661 O O . GLU A 1 83 ? 47.090 -5.335 3.972 1.00 17.19 83 GLU A O 1
ATOM 667 N N . VAL A 1 84 ? 47.935 -5.462 6.066 1.00 16.89 84 VAL A N 1
ATOM 668 C CA . VAL A 1 84 ? 48.114 -4.027 6.242 1.00 15.91 84 VAL A CA 1
ATOM 669 C C . VAL A 1 84 ? 49.595 -3.733 6.568 1.00 17.70 84 VAL A C 1
ATOM 670 O O . VAL A 1 84 ? 49.995 -3.644 7.726 1.00 19.00 84 VAL A O 1
ATOM 674 N N . PRO A 1 85 ? 50.415 -3.603 5.554 1.00 14.82 85 PRO A N 1
ATOM 675 C CA . PRO A 1 85 ? 51.837 -3.332 5.758 1.00 14.34 85 PRO A CA 1
ATOM 676 C C . PRO A 1 85 ? 52.028 -2.078 6.584 1.00 15.96 85 PRO A C 1
ATOM 677 O O . PRO A 1 85 ? 51.229 -1.107 6.532 1.00 16.99 85 PRO A O 1
ATOM 681 N N . ILE A 1 86 ? 53.176 -2.036 7.282 1.00 16.47 86 ILE A N 1
ATOM 682 C CA . ILE A 1 86 ? 53.418 -0.950 8.161 1.00 19.23 86 ILE A CA 1
ATOM 683 C C . ILE A 1 86 ? 53.573 0.363 7.428 1.00 17.37 86 ILE A C 1
ATOM 684 O O . ILE A 1 86 ? 53.278 1.435 8.002 1.00 21.56 86 ILE A O 1
ATOM 689 N N . ASP A 1 87 ? 53.921 0.323 6.124 1.00 16.05 87 ASP A N 1
ATOM 690 C CA . ASP A 1 87 ? 54.028 1.571 5.370 1.00 18.71 87 ASP A CA 1
ATOM 691 C C . ASP A 1 87 ? 52.663 2.107 4.890 1.00 19.52 87 ASP A C 1
ATOM 692 O O . ASP A 1 87 ? 52.628 3.181 4.247 1.00 22.01 87 ASP A O 1
ATOM 697 N N . GLY A 1 88 ? 51.558 1.455 5.246 1.00 18.43 88 GLY A N 1
ATOM 698 C CA . GLY A 1 88 ? 50.204 2.007 4.978 1.00 20.35 88 GLY A CA 1
ATOM 699 C C . GLY A 1 88 ? 49.589 1.476 3.716 1.00 19.78 88 GLY A C 1
ATOM 700 O O . GLY A 1 88 ? 48.514 1.921 3.371 1.00 20.29 88 GLY A O 1
ATOM 701 N N . SER A 1 89 ? 50.165 0.497 3.055 1.00 17.32 89 SER A N 1
ATOM 702 C CA . SER A 1 89 ? 49.491 -0.135 1.915 1.00 16.88 89 SER A CA 1
ATOM 703 C C . SER A 1 89 ? 48.363 -1.026 2.482 1.00 17.06 89 SER A C 1
ATOM 704 O O . SER A 1 89 ? 48.374 -1.383 3.668 1.00 17.66 89 SER A O 1
ATOM 707 N N . ILE A 1 90 ? 47.396 -1.355 1.646 1.00 15.80 90 ILE A N 1
ATOM 708 C CA . ILE A 1 90 ? 46.504 -2.450 1.967 1.00 15.15 90 ILE A CA 1
ATOM 709 C C . ILE A 1 90 ? 46.630 -3.425 0.815 1.00 15.80 90 ILE A C 1
ATOM 710 O O . ILE A 1 90 ? 46.327 -3.060 -0.350 1.00 15.79 90 ILE A O 1
ATOM 715 N N . ILE A 1 91 ? 47.113 -4.653 1.114 1.00 15.35 91 ILE A N 1
ATOM 716 C CA . ILE A 1 91 ? 47.495 -5.529 0.045 1.00 15.45 91 ILE A CA 1
ATOM 717 C C . ILE A 1 91 ? 46.684 -6.817 0.021 1.00 16.58 91 ILE A C 1
ATOM 718 O O . ILE A 1 91 ? 46.333 -7.328 1.074 1.00 16.63 91 ILE A O 1
ATOM 723 N N . ASN A 1 92 ? 46.416 -7.331 -1.162 1.00 16.03 92 ASN A N 1
ATOM 724 C CA . ASN A 1 92 ? 45.805 -8.643 -1.290 1.00 17.49 92 ASN A CA 1
ATOM 725 C C . ASN A 1 92 ? 46.950 -9.658 -1.435 1.00 18.01 92 ASN A C 1
ATOM 726 O O . ASN A 1 92 ? 47.684 -9.598 -2.424 1.00 19.58 92 ASN A O 1
ATOM 731 N N . PRO A 1 93 ? 47.139 -10.546 -0.445 1.00 18.47 93 PRO A N 1
ATOM 732 C CA . PRO A 1 93 ? 48.336 -11.381 -0.485 1.00 18.44 93 PRO A CA 1
ATOM 733 C C . PRO A 1 93 ? 48.492 -12.294 -1.693 1.00 21.90 93 PRO A C 1
ATOM 734 O O . PRO A 1 93 ? 49.591 -12.476 -2.212 1.00 23.51 93 PRO A O 1
ATOM 738 N N . SER A 1 94 ? 47.379 -12.819 -2.194 1.00 21.29 94 SER A N 1
ATOM 739 C CA . SER A 1 94 ? 47.416 -13.777 -3.290 1.00 23.65 94 SER A CA 1
ATOM 740 C C . SER A 1 94 ? 48.025 -13.141 -4.530 1.00 25.21 94 SER A C 1
ATOM 741 O O . SER A 1 94 ? 48.865 -13.742 -5.220 1.00 27.69 94 SER A O 1
ATOM 744 N N . SER A 1 95 ? 47.566 -11.918 -4.829 1.00 22.65 95 SER A N 1
ATOM 745 C CA . SER A 1 95 ? 47.935 -11.219 -6.069 1.00 23.52 95 SER A CA 1
ATOM 746 C C . SER A 1 95 ? 49.120 -10.261 -5.911 1.00 21.85 95 SER A C 1
ATOM 747 O O . SER A 1 95 ? 49.813 -9.969 -6.896 1.00 22.87 95 SER A O 1
ATOM 750 N N . GLY A 1 96 ? 49.354 -9.777 -4.684 1.00 19.68 96 GLY A N 1
ATOM 751 C CA . GLY A 1 96 ? 50.360 -8.742 -4.440 1.00 21.16 96 GLY A CA 1
ATOM 752 C C . GLY A 1 96 ? 49.933 -7.381 -4.877 1.00 19.82 96 GLY A C 1
ATOM 753 O O . GLY A 1 96 ? 50.692 -6.456 -4.759 1.00 20.33 96 GLY A O 1
ATOM 754 N N . LEU A 1 97 ? 48.681 -7.252 -5.375 1.00 18.65 97 LEU A N 1
ATOM 755 C CA . LEU A 1 97 ? 48.205 -5.954 -5.783 1.00 17.94 97 LEU A CA 1
ATOM 756 C C . LEU A 1 97 ? 47.695 -5.195 -4.553 1.00 15.98 97 LEU A C 1
ATOM 757 O O . LEU A 1 97 ? 47.332 -5.802 -3.540 1.00 17.51 97 LEU A O 1
ATOM 762 N N . VAL A 1 98 ? 47.637 -3.864 -4.665 1.00 15.56 98 VAL A N 1
ATOM 763 C CA . VAL A 1 98 ? 47.260 -3.010 -3.536 1.00 15.63 98 VAL A CA 1
ATOM 764 C C . VAL A 1 98 ? 46.061 -2.129 -3.809 1.00 14.13 98 VAL A C 1
ATOM 765 O O . VAL A 1 98 ? 45.861 -1.718 -4.963 1.00 15.87 98 VAL A O 1
ATOM 769 N N A MET A 1 99 ? 45.407 -1.715 -2.736 0.54 13.76 99 MET A N 1
ATOM 770 N N B MET A 1 99 ? 45.248 -1.914 -2.806 0.46 13.51 99 MET A N 1
ATOM 771 C CA A MET A 1 99 ? 44.254 -0.808 -2.841 0.54 13.35 99 MET A CA 1
ATOM 772 C CA B MET A 1 99 ? 44.102 -1.042 -2.967 0.46 13.56 99 MET A CA 1
ATOM 773 C C A MET A 1 99 ? 44.678 0.552 -3.322 0.54 15.48 99 MET A C 1
ATOM 774 C C B MET A 1 99 ? 44.593 0.379 -3.326 0.46 16.24 99 MET A C 1
ATOM 775 O O A MET A 1 99 ? 45.600 1.194 -2.763 0.54 13.21 99 MET A O 1
ATOM 776 O O B MET A 1 99 ? 45.528 0.865 -2.676 0.46 15.34 99 MET A O 1
ATOM 785 N N . THR A 1 100 ? 43.992 1.024 -4.360 1.00 15.11 100 THR A N 1
ATOM 786 C CA . THR A 1 100 ? 44.414 2.282 -4.952 1.00 14.89 100 THR A CA 1
ATOM 787 C C . THR A 1 100 ? 43.223 3.153 -5.221 1.00 15.32 100 THR A C 1
ATOM 788 O O . THR A 1 100 ? 42.141 2.655 -5.689 1.00 16.26 100 THR A O 1
ATOM 792 N N . ALA A 1 101 ? 43.340 4.460 -4.917 1.00 15.43 101 ALA A N 1
ATOM 793 C CA . ALA A 1 101 ? 42.290 5.480 -5.273 1.00 15.18 101 ALA A CA 1
ATOM 794 C C . ALA A 1 101 ? 42.821 6.193 -6.505 1.00 16.59 101 ALA A C 1
ATOM 795 O O . ALA A 1 101 ? 43.748 7.014 -6.397 1.00 17.40 101 ALA A O 1
ATOM 797 N N . PRO A 1 102 ? 42.254 5.936 -7.713 1.00 19.56 102 PRO A N 1
ATOM 798 C CA . PRO A 1 102 ? 42.880 6.479 -8.923 1.00 22.75 102 PRO A CA 1
ATOM 799 C C . PRO A 1 102 ? 42.734 7.992 -9.096 1.00 21.84 102 PRO A C 1
ATOM 800 O O . PRO A 1 102 ? 43.463 8.578 -9.871 1.00 21.89 102 PRO A O 1
ATOM 804 N N . ARG A 1 103 ? 41.729 8.578 -8.474 1.00 19.90 103 ARG A N 1
ATOM 805 C CA . ARG A 1 103 ? 41.521 10.032 -8.491 1.00 19.54 103 ARG A CA 1
ATOM 806 C C . ARG A 1 103 ? 41.331 10.495 -7.048 1.00 19.45 103 ARG A C 1
ATOM 807 O O . ARG A 1 103 ? 41.067 9.677 -6.149 1.00 21.80 103 ARG A O 1
ATOM 815 N N . ALA A 1 104 ? 41.508 11.798 -6.803 1.00 21.37 104 ALA A N 1
ATOM 816 C CA . ALA A 1 104 ? 41.294 12.317 -5.426 1.00 23.17 104 ALA A CA 1
ATOM 817 C C . ALA A 1 104 ? 39.791 12.563 -5.036 1.00 24.72 104 ALA A C 1
ATOM 818 O O . ALA A 1 104 ? 39.425 12.735 -3.860 1.00 26.93 104 ALA A O 1
ATOM 820 N N . ALA A 1 105 ? 38.929 12.607 -6.009 1.00 21.16 105 ALA A N 1
ATOM 821 C CA . ALA A 1 105 ? 37.602 13.083 -5.796 1.00 21.82 105 ALA A CA 1
ATOM 822 C C . ALA A 1 105 ? 36.751 12.124 -4.989 1.00 19.78 105 ALA A C 1
ATOM 823 O O . ALA A 1 105 ? 36.901 10.905 -5.078 1.00 19.96 105 ALA A O 1
ATOM 825 N N A SER A 1 106 ? 35.836 12.663 -4.176 0.33 18.04 106 SER A N 1
ATOM 826 N N B SER A 1 106 ? 35.815 12.677 -4.225 0.33 23.83 106 SER A N 1
ATOM 827 N N C SER A 1 106 ? 35.802 12.701 -4.265 0.33 21.27 106 SER A N 1
ATOM 828 C CA A SER A 1 106 ? 34.744 11.845 -3.625 0.33 16.88 106 SER A CA 1
ATOM 829 C CA B SER A 1 106 ? 34.733 11.883 -3.659 0.33 23.63 106 SER A CA 1
ATOM 830 C CA C SER A 1 106 ? 34.682 11.928 -3.799 0.33 17.33 106 SER A CA 1
ATOM 831 C C A SER A 1 106 ? 34.045 11.139 -4.754 0.33 14.37 106 SER A C 1
ATOM 832 C C B SER A 1 106 ? 34.019 11.140 -4.786 0.33 30.01 106 SER A C 1
ATOM 833 C C C SER A 1 106 ? 34.198 11.028 -4.910 0.33 24.45 106 SER A C 1
ATOM 834 O O A SER A 1 106 ? 33.942 11.700 -5.858 0.33 10.68 106 SER A O 1
ATOM 835 O O B SER A 1 106 ? 33.842 11.688 -5.888 0.33 26.97 106 SER A O 1
ATOM 836 O O C SER A 1 106 ? 34.300 11.376 -6.111 0.33 19.28 106 SER A O 1
ATOM 843 N N . ARG A 1 107 ? 33.643 9.891 -4.507 1.00 18.30 107 ARG A N 1
ATOM 844 C CA . ARG A 1 107 ? 33.032 8.970 -5.438 1.00 18.30 107 ARG A CA 1
ATOM 845 C C . ARG A 1 107 ? 33.989 8.250 -6.389 1.00 17.35 107 ARG A C 1
ATOM 846 O O . ARG A 1 107 ? 33.548 7.451 -7.243 1.00 20.24 107 ARG A O 1
ATOM 854 N N A THR A 1 108 ? 35.293 8.497 -6.226 0.50 16.58 108 THR A N 1
ATOM 855 N N B THR A 1 108 ? 35.290 8.498 -6.288 0.50 16.88 108 THR A N 1
ATOM 856 C CA A THR A 1 108 ? 36.285 7.632 -6.892 0.50 15.80 108 THR A CA 1
ATOM 857 C CA B THR A 1 108 ? 36.191 7.634 -7.069 0.50 17.87 108 THR A CA 1
ATOM 858 C C A THR A 1 108 ? 36.125 6.173 -6.461 0.50 18.01 108 THR A C 1
ATOM 859 C C B THR A 1 108 ? 36.134 6.221 -6.520 0.50 13.39 108 THR A C 1
ATOM 860 O O A THR A 1 108 ? 36.004 5.887 -5.273 0.50 17.26 108 THR A O 1
ATOM 861 O O B THR A 1 108 ? 36.141 6.019 -5.310 0.50 15.69 108 THR A O 1
ATOM 868 N N . ILE A 1 109 ? 36.095 5.256 -7.419 1.00 17.36 109 ILE A N 1
ATOM 869 C CA . ILE A 1 109 ? 35.974 3.826 -7.111 1.00 17.47 109 ILE A CA 1
ATOM 870 C C . ILE A 1 109 ? 37.337 3.203 -6.907 1.00 17.87 109 ILE A C 1
ATOM 871 O O . ILE 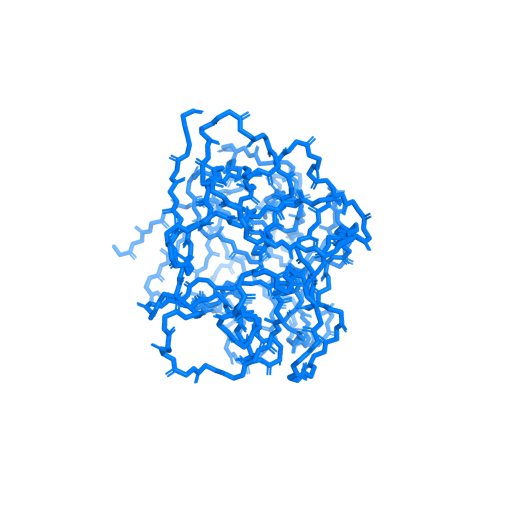A 1 109 ? 38.251 3.468 -7.655 1.00 19.40 109 ILE A O 1
ATOM 876 N N . LEU A 1 110 ? 37.461 2.376 -5.853 1.00 16.32 110 LEU A N 1
ATOM 877 C CA . LEU A 1 110 ? 38.782 1.837 -5.523 1.00 14.75 110 LEU A CA 1
ATOM 878 C C . LEU A 1 110 ? 39.116 0.584 -6.334 1.00 17.48 110 LEU A C 1
ATOM 879 O O . LEU A 1 110 ? 38.257 -0.283 -6.550 1.00 17.72 110 LEU A O 1
ATOM 884 N N . LEU A 1 111 ? 40.401 0.481 -6.709 1.00 15.69 111 LEU A N 1
ATOM 885 C CA . LEU A 1 111 ? 40.876 -0.588 -7.578 1.00 16.64 111 LEU A CA 1
ATOM 886 C C . LEU A 1 111 ? 42.060 -1.285 -6.944 1.00 16.39 111 LEU A C 1
ATOM 887 O O . LEU A 1 111 ? 42.730 -0.696 -6.092 1.00 18.61 111 LEU A O 1
ATOM 892 N N . LEU A 1 112 ? 42.276 -2.543 -7.315 1.00 15.91 112 LEU A N 1
ATOM 893 C CA . LEU A 1 112 ? 43.554 -3.226 -7.056 1.00 17.19 112 LEU A CA 1
ATOM 894 C C . LEU A 1 112 ? 44.476 -2.898 -8.164 1.00 18.12 112 LEU A C 1
ATOM 895 O O . LEU A 1 112 ? 44.130 -3.028 -9.312 1.00 20.89 112 LEU A O 1
ATOM 900 N N . GLU A 1 113 ? 45.695 -2.460 -7.845 1.00 17.89 113 GLU A N 1
ATOM 901 C CA . GLU A 1 113 ? 46.668 -2.149 -8.892 1.00 18.25 113 GLU A CA 1
ATOM 902 C C . GLU A 1 113 ? 48.048 -2.506 -8.459 1.00 16.52 113 GLU A C 1
ATOM 903 O O . GLU A 1 113 ? 48.326 -2.715 -7.267 1.00 17.45 113 GLU A O 1
ATOM 909 N N . ASP A 1 114 ? 48.953 -2.571 -9.436 1.00 19.13 114 ASP A N 1
ATOM 910 C CA . ASP A 1 114 ? 50.379 -2.786 -9.177 1.00 18.74 114 ASP A CA 1
ATOM 911 C C . ASP A 1 114 ? 50.843 -1.767 -8.164 1.00 17.73 114 ASP A C 1
ATOM 912 O O . ASP A 1 114 ? 50.562 -0.556 -8.278 1.00 17.89 114 ASP A O 1
ATOM 917 N N . ASN A 1 115 ? 51.619 -2.230 -7.180 1.00 17.78 115 ASN A N 1
ATOM 918 C CA . ASN A 1 115 ? 52.144 -1.353 -6.147 1.00 16.03 115 ASN A CA 1
ATOM 919 C C . ASN A 1 115 ? 53.245 -0.498 -6.718 1.00 17.84 115 ASN A C 1
ATOM 920 O O . ASN A 1 115 ? 54.311 -1.043 -7.069 1.00 20.86 115 ASN A O 1
ATOM 925 N N . ILE A 1 116 ? 53.075 0.847 -6.713 1.00 17.44 116 ILE A N 1
ATOM 926 C CA . ILE A 1 116 ? 54.136 1.809 -7.077 1.00 17.14 116 ILE A CA 1
ATOM 927 C C . ILE A 1 116 ? 54.437 2.730 -5.895 1.00 17.59 116 ILE A C 1
ATOM 928 O O . ILE A 1 116 ? 55.151 3.746 -6.039 1.00 18.85 116 ILE A O 1
ATOM 933 N N . TYR A 1 117 ? 53.950 2.349 -4.698 1.00 16.33 117 TYR A N 1
ATOM 934 C CA . TYR A 1 117 ? 54.178 3.119 -3.476 1.00 16.03 117 TYR A CA 1
ATOM 935 C C . TYR A 1 117 ? 53.685 4.546 -3.658 1.00 15.46 117 TYR A C 1
ATOM 936 O O . TYR A 1 117 ? 54.268 5.459 -3.130 1.00 15.24 117 TYR A O 1
ATOM 945 N N . ALA A 1 118 ? 52.535 4.729 -4.328 1.00 15.27 118 ALA A N 1
ATOM 946 C CA . ALA A 1 118 ? 52.014 6.057 -4.537 1.00 15.61 118 ALA A CA 1
ATOM 947 C C . ALA A 1 118 ? 51.270 6.552 -3.302 1.00 15.96 118 ALA A C 1
ATOM 948 O O . ALA A 1 118 ? 50.781 5.734 -2.514 1.00 15.91 118 ALA A O 1
ATOM 950 N N . ALA A 1 119 ? 51.153 7.869 -3.103 1.00 16.20 119 ALA A N 1
ATOM 951 C CA . ALA A 1 119 ? 50.276 8.364 -2.041 1.00 14.50 119 ALA A CA 1
ATOM 952 C C . ALA A 1 119 ? 48.809 7.904 -2.264 1.00 15.96 119 ALA A C 1
ATOM 953 O O . ALA A 1 119 ? 48.067 7.757 -1.297 1.00 16.83 119 ALA A O 1
ATOM 955 N N . SER A 1 120 ? 48.400 7.679 -3.535 1.00 14.88 120 SER A N 1
ATOM 956 C CA . SER A 1 120 ? 47.040 7.162 -3.828 1.00 13.62 120 SER A CA 1
ATOM 957 C C . SER A 1 120 ? 46.896 5.684 -3.399 1.00 15.35 120 SER A C 1
ATOM 958 O O . SER A 1 120 ? 45.811 5.131 -3.519 1.00 16.51 120 SER A O 1
ATOM 961 N N . GLN A 1 121 ? 47.966 5.078 -2.855 1.00 14.30 121 GLN A N 1
ATOM 962 C CA . GLN A 1 121 ? 47.976 3.690 -2.361 1.00 14.18 121 GLN A CA 1
ATOM 963 C C . GLN A 1 121 ? 48.311 3.647 -0.858 1.00 13.01 121 GLN A C 1
ATOM 964 O O . GLN A 1 121 ? 48.545 2.601 -0.299 1.00 15.20 121 GLN A O 1
ATOM 970 N N . GLY A 1 122 ? 48.249 4.820 -0.214 1.00 13.58 122 GLY A N 1
ATOM 971 C CA . GLY A 1 122 ? 48.513 4.939 1.216 1.00 13.68 122 GLY A CA 1
ATOM 972 C C . GLY A 1 122 ? 47.178 5.053 1.958 1.00 13.48 122 GLY A C 1
ATOM 973 O O . GLY A 1 122 ? 46.239 5.771 1.557 1.00 13.64 122 GLY A O 1
ATOM 974 N N . TRP A 1 123 ? 47.119 4.351 3.116 1.00 13.48 123 TRP A N 1
ATOM 975 C CA . TRP A 1 123 ? 45.870 4.285 3.893 1.00 12.96 123 TRP A CA 1
ATOM 976 C C . TRP A 1 123 ? 46.203 4.220 5.402 1.00 13.99 123 TRP A C 1
ATOM 977 O O . TRP A 1 123 ? 47.334 3.801 5.746 1.00 15.17 123 TRP A O 1
ATOM 988 N N . THR A 1 124 ? 45.286 4.655 6.244 1.00 13.99 124 THR A N 1
ATOM 989 C CA . THR A 1 124 ? 45.501 4.582 7.679 1.00 14.45 124 THR A CA 1
ATOM 990 C C . THR A 1 124 ? 44.253 4.027 8.331 1.00 14.40 124 THR A C 1
ATOM 991 O O . THR A 1 124 ? 43.150 4.532 8.111 1.00 15.92 124 THR A O 1
ATOM 995 N N . VAL A 1 125 ? 44.407 2.921 9.073 1.00 16.03 125 VAL A N 1
ATOM 996 C CA . VAL A 1 125 ? 43.292 2.273 9.775 1.00 16.54 125 VAL A CA 1
ATOM 997 C C . VAL A 1 125 ? 43.168 2.954 11.150 1.00 16.19 125 VAL A C 1
ATOM 998 O O . VAL A 1 125 ? 44.082 2.880 11.997 1.00 19.64 125 VAL A O 1
ATOM 1002 N N . THR A 1 126 ? 42.065 3.652 11.401 1.00 17.14 126 THR A N 1
ATOM 1003 C CA . THR A 1 126 ? 41.994 4.534 12.582 1.00 17.30 126 THR A CA 1
ATOM 1004 C C . THR A 1 126 ? 40.572 4.927 12.910 1.00 17.65 126 THR A C 1
ATOM 1005 O O . THR A 1 126 ? 39.730 4.958 12.005 1.00 18.57 126 THR A O 1
ATOM 1009 N N . ASN A 1 127 ? 40.296 5.309 14.171 1.00 17.85 127 ASN A N 1
ATOM 1010 C CA . ASN A 1 127 ? 39.017 5.942 14.483 1.00 18.13 127 ASN A CA 1
ATOM 1011 C C . ASN A 1 127 ? 39.070 7.468 14.413 1.00 19.18 127 ASN A C 1
ATOM 1012 O O . ASN A 1 127 ? 38.027 8.115 14.402 1.00 22.37 127 ASN A O 1
ATOM 1017 N N . ASN A 1 128 ? 40.272 8.054 14.361 1.00 20.42 128 ASN A N 1
ATOM 1018 C CA . ASN A 1 128 ? 40.407 9.514 14.229 1.00 20.65 128 ASN A CA 1
ATOM 1019 C C . ASN A 1 128 ? 40.418 9.840 12.738 1.00 19.32 128 ASN A C 1
ATOM 1020 O O . ASN A 1 128 ? 41.439 9.621 12.058 1.00 24.14 128 ASN A O 1
ATOM 1025 N N . VAL A 1 129 ? 39.347 10.433 12.252 1.00 19.92 129 VAL A N 1
ATOM 1026 C CA . VAL A 1 129 ? 39.257 10.658 10.799 1.00 19.93 129 VAL A CA 1
ATOM 1027 C C . VAL A 1 129 ? 39.687 12.057 10.418 1.00 20.08 129 VAL A C 1
ATOM 1028 O O . VAL A 1 129 ? 39.533 12.461 9.247 1.00 22.28 129 VAL A O 1
ATOM 1032 N N . LYS A 1 130 ? 40.300 12.776 11.349 1.00 19.56 130 LYS A N 1
ATOM 1033 C CA . LYS A 1 130 ? 40.908 14.061 11.028 1.00 19.44 130 LYS A CA 1
ATOM 1034 C C . LYS A 1 130 ? 42.449 13.969 11.002 1.00 18.29 130 LYS A C 1
ATOM 1035 O O . LYS A 1 130 ? 43.047 13.189 11.769 1.00 23.31 130 LYS A O 1
ATOM 1041 N N . PRO A 1 131 ? 43.101 14.706 10.098 1.00 18.76 131 PRO A N 1
ATOM 1042 C CA . PRO A 1 131 ? 44.567 14.647 10.064 1.00 20.47 131 PRO A CA 1
ATOM 1043 C C . PRO A 1 131 ? 45.164 14.978 11.427 1.00 19.41 131 PRO A C 1
ATOM 1044 O O . PRO A 1 131 ? 44.624 15.834 12.131 1.00 19.65 131 PRO A O 1
ATOM 1048 N N . ILE A 1 132 ? 46.326 14.397 11.754 1.00 22.47 132 ILE A N 1
ATOM 1049 C CA . ILE A 1 132 ? 46.991 14.761 12.983 1.00 21.62 132 ILE A CA 1
ATOM 1050 C C . ILE A 1 132 ? 47.872 15.995 12.706 1.00 18.33 132 ILE A C 1
ATOM 1051 O O . ILE A 1 132 ? 48.584 15.984 11.733 1.00 19.27 132 ILE A O 1
ATOM 1056 N N . VAL A 1 133 ? 47.832 17.044 13.528 1.00 17.86 133 VAL A N 1
ATOM 1057 C CA . VAL A 1 133 ? 48.611 18.254 13.282 1.00 18.73 133 VAL A CA 1
ATOM 1058 C C . VAL A 1 133 ? 49.746 18.364 14.295 1.00 16.98 133 VAL A C 1
ATOM 1059 O O . VAL A 1 133 ? 49.554 18.322 15.505 1.00 19.79 133 VAL A O 1
ATOM 1063 N N . ALA A 1 134 ? 50.981 18.418 13.792 1.00 16.70 134 ALA A N 1
ATOM 1064 C CA . ALA A 1 134 ? 52.175 18.298 14.593 1.00 15.24 134 ALA A CA 1
ATOM 1065 C C . ALA A 1 134 ? 53.326 19.110 14.078 1.00 13.55 134 ALA A C 1
ATOM 1066 O O . ALA A 1 134 ? 53.380 19.418 12.868 1.00 15.27 134 ALA A O 1
ATOM 1068 N N A SER A 1 135 ? 54.269 19.444 14.955 0.37 15.75 135 SER A N 1
ATOM 1069 N N B SER A 1 135 ? 54.252 19.441 14.980 0.63 15.32 135 SER A N 1
ATOM 1070 C CA A SER A 1 135 ? 55.581 19.881 14.506 0.37 16.77 135 SER A CA 1
ATOM 1071 C CA B SER A 1 135 ? 55.586 19.846 14.585 0.63 15.96 135 SER A CA 1
ATOM 1072 C C A SER A 1 135 ? 56.479 18.669 14.370 0.37 14.65 135 SER A C 1
ATOM 1073 C C B SER A 1 135 ? 56.354 18.586 14.225 0.63 15.15 135 SER A C 1
ATOM 1074 O O A SER A 1 135 ? 56.349 17.677 15.100 0.37 13.87 135 SER A O 1
ATOM 1075 O O B SER A 1 135 ? 56.015 17.470 14.659 0.63 14.55 135 SER A O 1
ATOM 1080 N N . ILE A 1 136 ? 57.397 18.750 13.414 1.00 14.91 136 ILE A N 1
ATOM 1081 C CA . ILE A 1 136 ? 58.337 17.676 13.135 1.00 14.45 136 ILE A CA 1
ATOM 1082 C C . ILE A 1 136 ? 59.726 18.174 13.567 1.00 15.19 136 ILE A C 1
ATOM 1083 O O . ILE A 1 136 ? 60.264 19.114 12.947 1.00 16.92 136 ILE A O 1
ATOM 1088 N N . VAL A 1 137 ? 60.220 17.627 14.677 1.00 15.26 137 VAL A N 1
ATOM 1089 C CA . VAL A 1 137 ? 61.445 18.083 15.284 1.00 14.57 137 VAL A CA 1
ATOM 1090 C C . VAL A 1 137 ? 62.573 17.139 14.864 1.00 14.88 137 VAL A C 1
ATOM 1091 O O . VAL A 1 137 ? 62.438 15.892 14.899 1.00 16.57 137 VAL A O 1
ATOM 1095 N N . GLY A 1 138 ? 63.709 17.702 14.433 1.00 16.01 138 GLY A N 1
ATOM 1096 C CA . GLY A 1 138 ? 64.837 16.867 13.964 1.00 16.19 138 GLY A CA 1
ATOM 1097 C C . GLY A 1 138 ? 66.159 17.382 14.460 1.00 15.16 138 GLY A C 1
ATOM 1098 O O . GLY A 1 138 ? 66.280 17.767 15.649 1.00 17.57 138 GLY A O 1
ATOM 1099 N N . TYR A 1 139 ? 67.128 17.416 13.560 1.00 16.68 139 TYR A N 1
ATOM 1100 C CA . TYR A 1 139 ? 68.520 17.693 13.888 1.00 15.95 139 TYR A CA 1
ATOM 1101 C C . TYR A 1 139 ? 68.642 18.944 14.728 1.00 17.41 139 TYR A C 1
ATOM 1102 O O . TYR A 1 139 ? 68.030 19.968 14.398 1.00 17.78 139 TYR A O 1
ATOM 1111 N N . LYS A 1 140 ? 69.462 18.874 15.797 1.00 18.88 140 LYS A N 1
ATOM 1112 C CA . LYS A 1 140 ? 69.750 20.002 16.677 1.00 19.98 140 LYS A CA 1
ATOM 1113 C C . LYS A 1 140 ? 68.508 20.500 17.366 1.00 17.98 140 LYS A C 1
ATOM 1114 O O . LYS A 1 140 ? 68.480 21.639 17.873 1.00 20.49 140 LYS A O 1
ATOM 1120 N N . GLU A 1 141 ? 67.498 19.652 17.467 1.00 17.37 141 GLU A N 1
ATOM 1121 C CA . GLU A 1 141 ? 66.201 20.013 18.045 1.00 16.80 141 GLU A CA 1
ATOM 1122 C C . GLU A 1 141 ? 65.503 21.168 17.335 1.00 15.17 141 GLU A C 1
ATOM 1123 O O . GLU A 1 141 ? 64.671 21.866 17.907 1.00 18.21 141 GLU A O 1
ATOM 1129 N N A MET A 1 142 ? 65.745 21.236 16.036 0.38 15.88 142 MET A N 1
ATOM 1130 N N B MET A 1 142 ? 65.804 21.331 16.045 0.62 15.26 142 MET A N 1
ATOM 1131 C CA A MET A 1 142 ? 65.111 22.221 15.191 0.38 16.75 142 MET A CA 1
ATOM 1132 C CA B MET A 1 142 ? 65.118 22.347 15.231 0.62 16.94 142 MET A CA 1
ATOM 1133 C C A MET A 1 142 ? 63.774 21.694 14.688 0.38 13.62 142 MET A C 1
ATOM 1134 C C B MET A 1 142 ? 63.896 21.722 14.555 0.62 15.17 142 MET A C 1
ATOM 1135 O O A MET A 1 142 ? 63.463 20.510 14.879 0.38 12.25 142 MET A O 1
ATOM 1136 O O B MET A 1 142 ? 63.797 20.494 14.499 0.62 17.01 142 MET A O 1
ATOM 1145 N N . CYS A 1 143 ? 63.006 22.544 14.023 1.00 16.04 143 CYS A N 1
ATOM 1146 C CA . CYS A 1 143 ? 61.737 22.133 13.459 1.00 15.84 143 CYS A CA 1
ATOM 1147 C C . CYS A 1 143 ? 61.767 22.227 11.932 1.00 15.15 143 CYS A C 1
ATOM 1148 O O . CYS A 1 143 ? 62.245 23.216 11.366 1.00 17.63 143 CYS A O 1
ATOM 1151 N N . LEU A 1 144 ? 61.161 21.228 11.290 1.00 14.88 144 LEU A N 1
ATOM 1152 C CA . LEU A 1 144 ? 60.970 21.250 9.859 1.00 14.87 144 LEU A CA 1
ATOM 1153 C C . LEU A 1 144 ? 60.012 22.384 9.541 1.00 15.79 144 LEU A C 1
ATOM 1154 O O . LEU A 1 144 ? 58.944 22.496 10.154 1.00 16.71 144 LEU A O 1
ATOM 1159 N N . GLN A 1 145 ? 60.324 23.157 8.493 1.00 17.99 145 GLN A N 1
ATOM 1160 C CA . GLN A 1 145 ? 59.470 24.311 8.178 1.00 18.72 145 GLN A CA 1
ATOM 1161 C C . GLN A 1 145 ? 59.217 24.422 6.688 1.00 18.52 145 GLN A C 1
ATOM 1162 O O . GLN A 1 145 ? 60.143 24.213 5.874 1.00 19.49 145 GLN A O 1
ATOM 1168 N N A SER A 1 146 ? 57.986 24.834 6.378 0.42 19.95 146 SER A N 1
ATOM 1169 N N B SER A 1 146 ? 57.964 24.674 6.284 0.58 19.74 146 SER A N 1
ATOM 1170 C CA A SER A 1 146 ? 57.595 25.154 5.036 0.42 19.29 146 SER A CA 1
ATOM 1171 C CA B SER A 1 146 ? 57.710 24.919 4.861 0.58 17.19 146 SER A CA 1
ATOM 1172 C C A SER A 1 146 ? 58.069 26.549 4.661 0.42 14.17 146 SER A C 1
ATOM 1173 C C B SER A 1 146 ? 57.907 26.432 4.576 0.58 18.61 146 SER A C 1
ATOM 1174 O O A SER A 1 146 ? 58.145 27.450 5.515 0.42 15.94 146 SER A O 1
ATOM 1175 O O B SER A 1 146 ? 57.641 27.284 5.401 0.58 20.94 146 SER A O 1
ATOM 1180 N N . ASN A 1 147 ? 58.350 26.721 3.365 1.00 21.57 147 ASN A N 1
ATOM 1181 C CA . ASN A 1 147 ? 58.702 28.061 2.924 1.00 20.42 147 ASN A CA 1
ATOM 1182 C C . ASN A 1 147 ? 57.971 28.358 1.613 1.00 21.03 147 ASN A C 1
ATOM 1183 O O . ASN A 1 147 ? 58.479 29.113 0.792 1.00 23.42 147 ASN A O 1
ATOM 1188 N N . GLY A 1 148 ? 56.769 27.795 1.461 1.00 22.87 148 GLY A N 1
ATOM 1189 C CA . GLY A 1 148 ? 55.920 28.060 0.349 1.00 26.20 148 GLY A CA 1
ATOM 1190 C C . GLY A 1 148 ? 56.009 27.034 -0.757 1.00 23.03 148 GLY A C 1
ATOM 1191 O O . GLY A 1 148 ? 56.976 26.278 -0.892 1.00 21.13 148 GLY A O 1
ATOM 1192 N N . GLU A 1 149 ? 54.958 26.998 -1.561 1.00 22.35 149 GLU A N 1
ATOM 1193 C CA . GLU A 1 149 ? 54.913 26.164 -2.731 1.00 21.83 149 GLU A CA 1
ATOM 1194 C C . GLU A 1 149 ? 56.146 26.382 -3.630 1.00 21.67 149 GLU A C 1
ATOM 1195 O O . GLU A 1 149 ? 56.607 27.513 -3.832 1.00 24.45 149 GLU A O 1
ATOM 1201 N N . ASN A 1 150 ? 56.695 25.273 -4.120 1.00 20.35 150 ASN A N 1
ATOM 1202 C CA . ASN A 1 150 ? 57.822 25.197 -5.064 1.00 20.61 150 ASN A CA 1
ATOM 1203 C C . ASN A 1 150 ? 59.150 25.483 -4.443 1.00 21.66 150 ASN A C 1
ATOM 1204 O O . ASN A 1 150 ? 60.160 25.453 -5.141 1.00 27.14 150 ASN A O 1
ATOM 1209 N N A ASN A 1 151 ? 59.154 25.604 -3.121 0.48 17.47 151 ASN A N 1
ATOM 1210 N N B ASN A 1 151 ? 59.191 25.771 -3.125 0.52 16.57 151 ASN A N 1
ATOM 1211 C CA A ASN A 1 151 ? 60.327 25.982 -2.397 0.48 19.74 151 ASN A CA 1
ATOM 1212 C CA B ASN A 1 151 ? 60.462 26.039 -2.450 0.52 17.45 151 ASN A CA 1
ATOM 1213 C C A ASN A 1 151 ? 60.831 24.870 -1.460 0.48 16.63 151 ASN A C 1
ATOM 1214 C C B ASN A 1 151 ? 60.870 24.835 -1.603 0.52 18.04 151 ASN A C 1
ATOM 1215 O O A ASN A 1 151 ? 60.032 24.111 -0.928 0.48 17.86 151 ASN A O 1
ATOM 1216 O O B ASN A 1 151 ? 60.050 23.969 -1.314 0.52 19.20 151 ASN A O 1
ATOM 1225 N N . GLY A 1 152 ? 62.141 24.816 -1.223 1.00 18.00 152 GLY A N 1
ATOM 1226 C CA . GLY A 1 152 ? 62.667 23.769 -0.283 1.00 17.45 152 GLY A CA 1
ATOM 1227 C C . GLY A 1 152 ? 62.140 23.892 1.106 1.00 17.96 152 GLY A C 1
ATOM 1228 O O . GLY A 1 152 ? 61.895 25.002 1.559 1.00 26.28 152 GLY A O 1
ATOM 1229 N N . VAL A 1 153 ? 61.909 22.766 1.767 1.00 16.96 153 VAL A N 1
ATOM 1230 C CA . VAL A 1 153 ? 61.690 22.797 3.214 1.00 16.94 153 VAL A CA 1
ATOM 1231 C C . VAL A 1 153 ? 63.059 22.992 3.899 1.00 17.68 153 VAL A C 1
ATOM 1232 O O . VAL A 1 153 ? 64.092 22.619 3.355 1.00 19.92 153 VAL A O 1
ATOM 1236 N N . TRP A 1 154 ? 63.105 23.429 5.158 1.00 19.16 154 TRP A N 1
ATOM 1237 C CA . TRP A 1 154 ? 64.396 23.495 5.857 1.00 20.41 154 TRP A CA 1
ATOM 1238 C C . TRP A 1 154 ? 64.134 23.574 7.362 1.00 17.12 154 TRP A C 1
ATOM 1239 O O . TRP A 1 154 ? 62.979 23.582 7.781 1.00 19.66 154 TRP A O 1
ATOM 1250 N N . MET A 1 155 ? 65.206 23.555 8.128 1.00 18.10 155 MET A N 1
ATOM 1251 C CA . MET A 1 155 ? 65.131 23.552 9.594 1.00 17.22 155 MET A CA 1
ATOM 1252 C C . MET A 1 155 ? 65.184 24.963 10.122 1.00 19.46 155 MET A C 1
ATOM 1253 O O . MET A 1 155 ? 65.922 25.780 9.586 1.00 22.34 155 MET A O 1
ATOM 1258 N N A GLU A 1 156 ? 64.423 25.202 11.194 0.58 16.74 156 GLU A N 1
ATOM 1259 N N B GLU A 1 156 ? 64.366 25.265 11.142 0.42 18.82 156 GLU A N 1
ATOM 1260 C CA A GLU A 1 156 ? 64.457 26.473 11.873 0.58 16.71 156 GLU A CA 1
ATOM 1261 C CA B GLU A 1 156 ? 64.421 26.557 11.844 0.42 19.78 156 GLU A CA 1
ATOM 1262 C C A GLU A 1 156 ? 64.251 26.244 13.393 0.58 17.12 156 GLU A C 1
ATOM 1263 C C B GLU A 1 156 ? 64.117 26.332 13.339 0.42 18.10 156 GLU A C 1
ATOM 1264 O O A GLU A 1 156 ? 63.797 25.186 13.830 0.58 16.64 156 GLU A O 1
ATOM 1265 O O B GLU A 1 156 ? 63.448 25.352 13.689 0.42 19.52 156 GLU A O 1
ATOM 1276 N N . ASP A 1 157 ? 64.597 27.225 14.213 1.00 18.47 157 ASP A N 1
ATOM 1277 C CA . ASP A 1 157 ? 64.353 27.135 15.654 1.00 1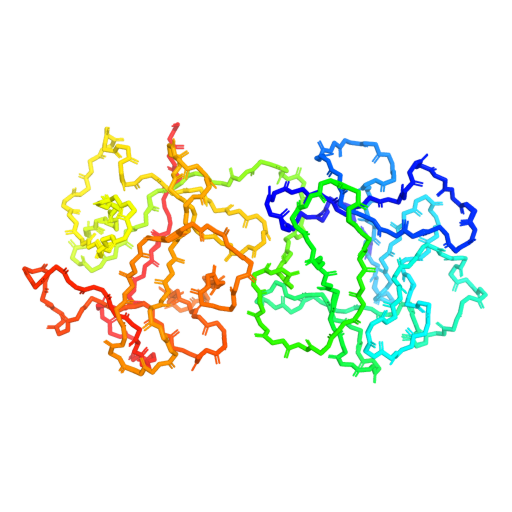7.32 157 ASP A CA 1
ATOM 1278 C C . ASP A 1 157 ? 62.842 26.931 15.853 1.00 18.98 157 ASP A C 1
ATOM 1279 O O . ASP A 1 157 ? 62.037 27.624 15.252 1.00 20.63 157 ASP A O 1
ATOM 1284 N N . CYS A 1 158 ? 62.441 25.976 16.695 1.00 17.88 158 CYS A N 1
ATOM 1285 C CA . CYS A 1 158 ? 61.002 25.758 16.887 1.00 18.21 158 CYS A CA 1
ATOM 1286 C C . CYS A 1 158 ? 60.345 26.898 17.565 1.00 21.34 158 CYS A C 1
ATOM 1287 O O . CYS A 1 158 ? 60.903 27.495 18.494 1.00 24.75 158 CYS A O 1
ATOM 1290 N N . GLU A 1 159 ? 59.104 27.132 17.159 1.00 22.18 159 GLU A N 1
ATOM 1291 C CA . GLU A 1 159 ? 58.337 28.173 17.826 1.00 27.00 159 GLU A CA 1
ATOM 1292 C C . GLU A 1 159 ? 56.853 27.844 17.683 1.00 23.08 159 GLU A C 1
ATOM 1293 O O . GLU A 1 159 ? 56.318 27.597 16.539 1.00 26.11 159 GLU A O 1
ATOM 1299 N N . ALA A 1 160 ? 56.202 27.846 18.837 1.00 23.98 160 ALA A N 1
ATOM 1300 C CA . ALA A 1 160 ? 54.845 27.336 18.906 1.00 28.46 160 ALA A CA 1
ATOM 1301 C C . ALA A 1 160 ? 53.875 28.004 17.952 1.00 27.07 160 ALA A C 1
ATOM 1302 O O . ALA A 1 160 ? 52.930 27.344 17.509 1.00 27.76 160 ALA A O 1
ATOM 1304 N N . THR A 1 161 ? 54.102 29.317 17.711 1.00 28.40 161 THR A N 1
ATOM 1305 C CA . THR A 1 161 ? 53.342 30.223 16.806 1.00 28.40 161 THR A CA 1
ATOM 1306 C C . THR A 1 161 ? 53.574 30.135 15.308 1.00 30.36 161 THR A C 1
ATOM 1307 O O . THR A 1 161 ? 52.765 30.727 14.599 1.00 29.71 161 THR A O 1
ATOM 1311 N N . SER A 1 162 ? 54.675 29.468 14.827 1.00 23.55 162 SER A N 1
ATOM 1312 C CA . SER A 1 162 ? 54.977 29.434 13.374 1.00 25.28 162 SER A CA 1
ATOM 1313 C C . SER A 1 162 ? 54.027 28.512 12.678 1.00 22.53 162 SER A C 1
ATOM 1314 O O . SER A 1 162 ? 54.137 27.310 12.863 1.00 20.92 162 SER A O 1
ATOM 1317 N N . LEU A 1 163 ? 53.107 29.008 11.837 1.00 21.67 163 LEU A N 1
ATOM 1318 C CA . LEU A 1 163 ? 52.203 28.096 11.162 1.00 24.38 163 LEU A CA 1
ATOM 1319 C C . LEU A 1 163 ? 52.940 27.278 10.125 1.00 21.69 163 LEU A C 1
ATOM 1320 O O . LEU A 1 163 ? 52.490 26.205 9.799 1.00 22.52 163 LEU A O 1
ATOM 1325 N N . GLN A 1 164 ? 54.067 27.820 9.582 1.00 24.88 164 GLN A N 1
ATOM 1326 C CA . GLN A 1 164 ? 54.781 27.056 8.569 1.00 24.53 164 GLN A CA 1
ATOM 1327 C C . GLN A 1 164 ? 55.569 25.911 9.203 1.00 19.86 164 GLN A C 1
ATOM 1328 O O . GLN A 1 164 ? 56.086 25.086 8.464 1.00 21.52 164 GLN A O 1
ATOM 1334 N N . GLN A 1 165 ? 55.587 25.817 10.560 1.00 18.75 165 GLN A N 1
ATOM 1335 C CA . GLN A 1 165 ? 56.136 24.628 11.229 1.00 16.88 165 GLN A CA 1
ATOM 1336 C C . GLN A 1 165 ? 55.051 23.617 11.602 1.00 15.62 165 GLN A C 1
ATOM 1337 O O . GLN A 1 165 ? 55.358 22.636 12.270 1.00 16.35 165 GLN A O 1
ATOM 1343 N N . GLN A 1 166 ? 53.793 23.813 11.150 1.00 17.41 166 GLN A N 1
ATOM 1344 C CA . GLN A 1 166 ? 52.676 22.957 11.518 1.00 16.46 166 GLN A CA 1
ATOM 1345 C C . GLN A 1 166 ? 52.294 22.107 10.342 1.00 15.09 166 GLN A C 1
ATOM 1346 O O . GLN A 1 166 ? 52.067 22.611 9.224 1.00 16.33 166 GLN A O 1
ATOM 1352 N N . TRP A 1 167 ? 52.331 20.788 10.553 1.00 15.04 167 TRP A N 1
ATOM 1353 C CA . TRP A 1 167 ? 52.146 19.763 9.484 1.00 16.22 167 TRP A CA 1
ATOM 1354 C C . TRP A 1 167 ? 50.903 18.926 9.747 1.00 15.44 167 TRP A C 1
ATOM 1355 O O . TRP A 1 167 ? 50.699 18.532 10.900 1.00 17.86 167 TRP A O 1
ATOM 1366 N N . ALA A 1 168 ? 50.104 18.711 8.730 1.00 15.81 168 ALA A N 1
ATOM 1367 C CA . ALA A 1 168 ? 48.929 17.862 8.822 1.00 15.85 168 ALA A CA 1
ATOM 1368 C C . ALA A 1 168 ? 49.339 16.480 8.306 1.00 15.36 168 ALA A C 1
ATOM 1369 O O . ALA A 1 168 ? 49.683 16.344 7.109 1.00 16.45 168 ALA A O 1
ATOM 1371 N N . LEU A 1 169 ? 49.295 15.454 9.158 1.00 15.95 169 LEU A N 1
ATOM 1372 C CA . LEU A 1 169 ? 49.673 14.109 8.796 1.00 15.23 169 LEU A CA 1
ATOM 1373 C C . LEU A 1 169 ? 48.427 13.369 8.322 1.00 15.48 169 LEU A C 1
ATOM 1374 O O . LEU A 1 169 ? 47.564 12.974 9.119 1.00 17.55 169 LEU A O 1
ATOM 1379 N N . TYR A 1 170 ? 48.302 13.247 6.986 1.00 14.90 170 TYR A N 1
ATOM 1380 C CA . TYR A 1 170 ? 47.043 12.794 6.394 1.00 14.89 170 TYR A CA 1
ATOM 1381 C C . TYR A 1 170 ? 47.012 11.258 6.326 1.00 15.39 170 TYR A C 1
ATOM 1382 O O . TYR A 1 170 ? 48.072 10.574 6.297 1.00 16.00 170 TYR A O 1
ATOM 1391 N N . GLY A 1 171 ? 45.822 10.685 6.216 1.00 15.52 171 GLY A N 1
ATOM 1392 C CA . GLY A 1 171 ? 45.734 9.236 6.231 1.00 15.03 171 GLY A CA 1
ATOM 1393 C C . GLY A 1 171 ? 46.347 8.548 5.032 1.00 14.44 171 GLY A C 1
ATOM 1394 O O . GLY A 1 171 ? 46.644 7.323 5.111 1.00 15.99 171 GLY A O 1
ATOM 1395 N N . ASP A 1 172 ? 46.473 9.265 3.911 1.00 14.58 172 ASP A N 1
ATOM 1396 C CA . ASP A 1 172 ? 47.137 8.690 2.721 1.00 15.06 172 ASP A CA 1
ATOM 1397 C C . ASP A 1 172 ? 48.678 8.755 2.840 1.00 14.30 172 ASP A C 1
ATOM 1398 O O . ASP A 1 172 ? 49.355 8.501 1.825 1.00 16.26 172 ASP A O 1
ATOM 1403 N N . ARG A 1 173 ? 49.221 9.059 4.066 1.00 13.37 173 ARG A N 1
ATOM 1404 C CA . ARG A 1 173 ? 50.660 9.013 4.278 1.00 13.51 173 ARG A CA 1
ATOM 1405 C C . ARG A 1 173 ? 51.357 10.190 3.610 1.00 13.83 173 ARG A C 1
ATOM 1406 O O . ARG A 1 173 ? 52.577 10.108 3.392 1.00 15.31 173 ARG A O 1
ATOM 1414 N N . THR A 1 174 ? 50.625 11.270 3.367 1.00 13.38 174 THR A N 1
ATOM 1415 C CA . THR A 1 174 ? 51.215 12.508 2.966 1.00 15.04 174 THR A CA 1
ATOM 1416 C C . THR A 1 174 ? 51.454 13.431 4.167 1.00 13.47 174 THR A C 1
ATOM 1417 O O . THR A 1 174 ? 50.822 13.269 5.231 1.00 14.58 174 THR A O 1
ATOM 1421 N N . ILE A 1 175 ? 52.403 14.352 4.012 1.00 14.31 175 ILE A N 1
ATOM 1422 C CA . ILE A 1 175 ? 52.709 15.297 5.067 1.00 14.09 175 ILE A CA 1
ATOM 1423 C C . ILE A 1 175 ? 52.397 16.662 4.468 1.00 14.42 175 ILE A C 1
ATOM 1424 O O . ILE A 1 175 ? 53.048 17.087 3.505 1.00 15.32 175 ILE A O 1
ATOM 1429 N N . ARG A 1 176 ? 51.301 17.261 4.943 1.00 14.86 176 ARG A N 1
ATOM 1430 C CA . ARG A 1 176 ? 50.798 18.465 4.288 1.00 15.25 176 ARG A CA 1
ATOM 1431 C C . ARG A 1 176 ? 51.002 19.745 5.064 1.00 14.70 176 ARG A C 1
ATOM 1432 O O . ARG A 1 176 ? 51.094 19.707 6.299 1.00 15.71 176 ARG A O 1
ATOM 1440 N N . VAL A 1 177 ? 51.076 20.871 4.363 1.00 16.08 177 VAL A N 1
ATOM 1441 C CA . VAL A 1 177 ? 51.205 22.163 5.011 1.00 17.34 177 VAL A CA 1
ATOM 1442 C C . VAL A 1 177 ? 49.894 22.441 5.744 1.00 15.64 177 VAL A C 1
ATOM 1443 O O . VAL A 1 177 ? 48.801 22.424 5.126 1.00 18.11 177 VAL A O 1
ATOM 1447 N N . ASN A 1 178 ? 49.897 22.564 7.084 1.00 18.17 178 ASN A N 1
ATOM 1448 C CA . ASN A 1 178 ? 48.612 22.568 7.766 1.00 17.87 178 ASN A CA 1
ATOM 1449 C C . ASN A 1 178 ? 47.704 23.697 7.328 1.00 21.17 178 ASN A C 1
ATOM 1450 O O . ASN A 1 178 ? 46.485 23.520 7.242 1.00 22.67 178 ASN A O 1
ATOM 1455 N N . SER A 1 179 ? 48.286 24.865 7.065 1.00 21.00 179 SER A N 1
ATOM 1456 C CA . SER A 1 179 ? 47.476 26.053 6.688 1.00 24.75 179 SER A CA 1
ATOM 1457 C C . SER A 1 179 ? 47.085 26.041 5.212 1.00 25.64 179 SER A C 1
ATOM 1458 O O . SER A 1 179 ? 46.253 26.823 4.788 1.00 26.95 179 SER A O 1
ATOM 1461 N N . THR A 1 180 ? 47.664 25.138 4.426 1.00 20.90 180 THR A N 1
ATOM 1462 C CA . THR A 1 180 ? 47.384 25.071 2.988 1.00 18.43 180 THR A CA 1
ATOM 1463 C C . THR A 1 180 ? 47.369 23.558 2.566 1.00 17.71 180 THR A C 1
ATOM 1464 O O . THR A 1 180 ? 48.370 23.026 2.019 1.00 19.00 180 THR A O 1
ATOM 1468 N N . ARG A 1 181 ? 46.277 22.870 2.849 1.00 19.61 181 ARG A N 1
ATOM 1469 C CA . ARG A 1 181 ? 46.297 21.407 2.811 1.00 18.30 181 ARG A CA 1
ATOM 1470 C C . ARG A 1 181 ? 46.285 20.802 1.446 1.00 18.41 181 ARG A C 1
ATOM 1471 O O . ARG A 1 181 ? 46.299 19.553 1.343 1.00 20.19 181 ARG A O 1
ATOM 1479 N N . GLY A 1 182 ? 46.256 21.622 0.381 1.00 17.64 182 GLY A N 1
ATOM 1480 C CA . GLY A 1 182 ? 46.527 21.093 -0.948 1.00 18.31 182 GLY A CA 1
ATOM 1481 C C . GLY A 1 182 ? 47.999 20.942 -1.271 1.00 17.84 182 GLY A C 1
ATOM 1482 O O . GLY A 1 182 ? 48.279 20.553 -2.413 1.00 20.85 182 GLY A O 1
ATOM 1483 N N . LEU A 1 183 ? 48.896 21.301 -0.344 1.00 17.65 183 LEU A N 1
ATOM 1484 C CA . LEU A 1 183 ? 50.352 21.273 -0.578 1.00 17.50 183 LEU A CA 1
ATOM 1485 C C . LEU A 1 183 ? 50.992 20.169 0.270 1.00 16.86 183 LEU A C 1
ATOM 1486 O O . LEU A 1 183 ? 50.646 20.032 1.440 1.00 17.39 183 LEU A O 1
ATOM 1491 N N . CYS A 1 184 ? 51.960 19.472 -0.316 1.00 17.38 184 CYS A N 1
ATOM 1492 C CA . CYS A 1 184 ? 52.542 18.133 0.164 1.00 18.58 184 CYS A CA 1
ATOM 1493 C C . CYS A 1 184 ? 54.071 18.323 0.234 1.00 17.22 184 CYS A C 1
ATOM 1494 O O . CYS A 1 184 ? 54.651 18.832 -0.722 1.00 16.66 184 CYS A O 1
ATOM 1497 N N . VAL A 1 185 ? 54.690 17.756 1.249 1.00 14.88 185 VAL A N 1
ATOM 1498 C CA . VAL A 1 185 ? 56.112 17.498 1.229 1.00 14.58 185 VAL A CA 1
ATOM 1499 C C . VAL A 1 185 ? 56.408 16.490 0.120 1.00 15.19 185 VAL A C 1
ATOM 1500 O O . VAL A 1 185 ? 55.889 15.379 0.119 1.00 15.28 185 VAL A O 1
ATOM 1504 N N . THR A 1 186 ? 57.358 16.843 -0.751 1.00 14.59 186 THR A N 1
ATOM 1505 C CA . THR A 1 186 ? 57.582 16.125 -2.004 1.00 14.32 186 THR A CA 1
ATOM 1506 C C . THR A 1 186 ? 59.078 16.029 -2.279 1.00 14.94 186 THR A C 1
ATOM 1507 O O . THR A 1 186 ? 59.791 17.034 -2.225 1.00 17.29 186 THR A O 1
ATOM 1511 N N . THR A 1 187 ? 59.570 14.822 -2.557 1.00 15.84 187 THR A N 1
ATOM 1512 C CA . THR A 1 187 ? 60.997 14.742 -2.985 1.00 15.36 187 THR A CA 1
ATOM 1513 C C . THR A 1 187 ? 61.047 15.050 -4.487 1.00 16.93 187 THR A C 1
ATOM 1514 O O . THR A 1 187 ? 60.177 14.570 -5.237 1.00 19.57 187 THR A O 1
ATOM 1518 N N . ASN A 1 188 ? 62.064 15.817 -4.915 1.00 16.91 188 ASN A N 1
ATOM 1519 C CA . ASN A 1 188 ? 62.144 16.215 -6.321 1.00 18.88 188 ASN A CA 1
ATOM 1520 C C . ASN A 1 188 ? 62.962 15.175 -7.051 1.00 20.89 188 ASN A C 1
ATOM 1521 O O . ASN A 1 188 ? 64.040 15.501 -7.567 1.00 31.51 188 ASN A O 1
ATOM 1526 N N . GLY A 1 189 ? 62.626 13.913 -6.915 1.00 23.25 189 GLY A N 1
ATOM 1527 C CA . GLY A 1 189 ? 63.199 12.783 -7.603 1.00 21.00 189 GLY A CA 1
ATOM 1528 C C . GLY A 1 189 ? 63.440 11.688 -6.606 1.00 18.99 189 GLY A C 1
ATOM 1529 O O . GLY A 1 189 ? 63.214 11.848 -5.380 1.00 19.98 189 GLY A O 1
ATOM 1530 N N . TYR A 1 190 ? 63.877 10.539 -7.081 1.00 18.61 190 TYR A N 1
ATOM 1531 C CA . TYR A 1 190 ? 64.010 9.329 -6.250 1.00 19.08 190 TYR A CA 1
ATOM 1532 C C . TYR A 1 190 ? 65.471 8.953 -6.014 1.00 18.32 190 TYR A C 1
ATOM 1533 O O . TYR A 1 190 ? 65.738 7.826 -5.519 1.00 21.46 190 TYR A O 1
ATOM 1542 N N . ASN A 1 191 ? 66.419 9.850 -6.327 1.00 20.11 191 ASN A N 1
ATOM 1543 C CA . ASN A 1 191 ? 67.854 9.580 -6.186 1.00 19.61 191 ASN A CA 1
ATOM 1544 C C . ASN A 1 191 ? 68.405 10.224 -4.954 1.00 18.52 191 ASN A C 1
ATOM 1545 O O . ASN A 1 191 ? 67.928 11.282 -4.520 1.00 19.06 191 ASN A O 1
ATOM 1550 N N A SER A 1 192 ? 69.428 9.610 -4.365 0.42 22.18 192 SER A N 1
ATOM 1551 N N B SER A 1 192 ? 69.528 9.691 -4.501 0.58 18.76 192 SER A N 1
ATOM 1552 C CA A SER A 1 192 ? 70.108 10.225 -3.225 0.42 21.55 192 SER A CA 1
ATOM 1553 C CA B SER A 1 192 ? 70.193 10.224 -3.344 0.58 17.68 192 SER A CA 1
ATOM 1554 C C A SER A 1 192 ? 70.503 11.649 -3.610 0.42 21.78 192 SER A C 1
ATOM 1555 C C B SER A 1 192 ? 70.563 11.678 -3.634 0.58 18.84 192 SER A C 1
ATOM 1556 O O A SER A 1 192 ? 70.879 11.925 -4.766 0.42 25.77 192 SER A O 1
ATOM 1557 O O B SER A 1 192 ? 70.990 12.010 -4.767 0.58 18.29 192 SER A O 1
ATOM 1562 N N . LYS A 1 193 ? 70.383 12.543 -2.640 1.00 18.66 193 LYS A N 1
ATOM 1563 C CA . LYS A 1 193 ? 70.659 13.976 -2.776 1.00 19.52 193 LYS A CA 1
ATOM 1564 C C . LYS A 1 193 ? 69.560 14.813 -3.458 1.00 19.94 193 LYS A C 1
ATOM 1565 O O . LYS A 1 193 ? 69.689 16.029 -3.528 1.00 21.60 193 LYS A O 1
ATOM 1571 N N . ASP A 1 194 ? 68.463 14.199 -3.898 1.00 17.89 194 ASP A N 1
ATOM 1572 C CA . ASP A 1 194 ? 67.358 14.971 -4.427 1.00 19.29 194 ASP A CA 1
ATOM 1573 C C . ASP A 1 194 ? 66.730 15.791 -3.305 1.00 17.84 194 ASP A C 1
ATOM 1574 O O . ASP A 1 194 ? 66.692 15.364 -2.110 1.00 17.77 194 ASP A O 1
ATOM 1579 N N . LEU A 1 195 ? 66.311 16.994 -3.682 1.00 18.98 195 LEU A N 1
ATOM 1580 C CA . LEU A 1 195 ? 65.854 17.935 -2.682 1.00 17.46 195 LEU A CA 1
ATOM 1581 C C . LEU A 1 195 ? 64.407 17.745 -2.298 1.00 16.96 195 LEU A C 1
ATOM 1582 O O . LEU A 1 195 ? 63.567 17.384 -3.144 1.00 18.23 195 LEU A O 1
ATOM 1587 N N . ILE A 1 196 ? 64.062 17.998 -1.013 1.00 15.04 196 ILE A N 1
ATOM 1588 C CA . ILE A 1 196 ? 62.664 17.916 -0.559 1.00 15.59 196 ILE A CA 1
ATOM 1589 C C . ILE A 1 196 ? 62.101 19.333 -0.587 1.00 15.22 196 ILE A C 1
ATOM 1590 O O . ILE A 1 196 ? 62.646 20.274 -0.035 1.00 15.76 196 ILE A O 1
ATOM 1595 N N . ILE A 1 197 ? 60.915 19.429 -1.225 1.00 15.43 197 ILE A N 1
ATOM 1596 C CA . ILE A 1 197 ? 60.310 20.734 -1.480 1.00 14.91 197 ILE A CA 1
ATOM 1597 C C . ILE A 1 197 ? 58.788 20.637 -1.124 1.00 15.57 197 ILE A C 1
ATOM 1598 O O . ILE A 1 197 ? 58.349 19.530 -0.647 1.00 16.66 197 ILE A O 1
ATOM 1603 N N . ILE A 1 198 ? 58.042 21.717 -1.279 1.00 16.55 198 ILE A N 1
ATOM 1604 C CA . ILE A 1 198 ? 56.568 21.677 -1.143 1.00 16.24 198 ILE A CA 1
ATOM 1605 C C . ILE A 1 198 ? 55.999 21.778 -2.552 1.00 17.98 198 ILE A C 1
ATOM 1606 O O . ILE A 1 198 ? 56.402 22.671 -3.319 1.00 18.63 198 ILE A O 1
ATOM 1611 N N A LEU A 1 199 ? 55.003 20.964 -2.869 0.53 15.06 199 LEU A N 1
ATOM 1612 N N B LEU A 1 199 ? 55.127 20.812 -2.915 0.47 16.38 199 LEU A N 1
ATOM 1613 C CA A LEU A 1 199 ? 54.409 21.007 -4.192 0.53 18.09 199 LEU A CA 1
ATOM 1614 C CA B LEU A 1 199 ? 54.412 20.764 -4.208 0.47 16.41 199 LEU A CA 1
ATOM 1615 C C A LEU A 1 199 ? 52.947 20.677 -3.966 0.53 14.50 199 LEU A C 1
ATOM 1616 C C B LEU A 1 199 ? 52.934 20.341 -4.120 0.47 17.77 199 LEU A C 1
ATOM 1617 O O A LEU A 1 199 ? 52.627 20.129 -2.918 0.53 13.38 199 LEU A O 1
ATOM 1618 O O B LEU A 1 199 ? 52.560 19.452 -3.339 0.47 13.11 199 LEU A O 1
ATOM 1627 N N . LYS A 1 200 ? 52.082 20.934 -4.953 1.00 18.90 200 LYS A N 1
ATOM 1628 C CA . LYS A 1 200 ? 50.678 20.565 -4.914 1.00 18.38 200 LYS A CA 1
ATOM 1629 C C . LYS A 1 200 ? 50.553 19.049 -4.819 1.00 20.33 200 LYS A C 1
ATOM 1630 O O . LYS A 1 200 ? 51.218 18.266 -5.549 1.00 18.79 200 LYS A O 1
ATOM 1636 N N . CYS A 1 201 ? 49.732 18.599 -3.879 1.00 17.93 201 CYS A N 1
ATOM 1637 C CA . CYS A 1 201 ? 49.502 17.150 -3.743 1.00 18.14 201 CYS A CA 1
ATOM 1638 C C . CYS A 1 201 ? 48.904 16.566 -5.022 1.00 17.52 201 CYS A C 1
ATOM 1639 O O . CYS A 1 201 ? 47.929 17.131 -5.540 1.00 22.98 201 CYS A O 1
ATOM 1642 N N . GLN A 1 202 ? 49.459 15.456 -5.500 1.00 17.74 202 GLN A N 1
ATOM 1643 C CA . GLN A 1 202 ? 49.064 14.827 -6.784 1.00 17.75 202 GLN A CA 1
ATOM 1644 C C . GLN A 1 202 ? 49.002 13.311 -6.619 1.00 18.54 202 GLN A C 1
ATOM 1645 O O . GLN A 1 202 ? 48.843 12.575 -7.614 1.00 20.02 202 GLN A O 1
ATOM 1651 N N . GLY A 1 203 ? 49.116 12.798 -5.376 1.00 16.95 203 GLY A N 1
ATOM 1652 C CA . GLY A 1 203 ? 48.968 11.379 -5.223 1.00 16.86 203 GLY A CA 1
ATOM 1653 C C . GLY A 1 203 ? 50.258 10.592 -5.544 1.00 15.69 203 GLY A C 1
ATOM 1654 O O . GLY A 1 203 ? 50.220 9.351 -5.569 1.00 17.45 203 GLY A O 1
ATOM 1655 N N . LEU A 1 204 ? 51.396 11.259 -5.738 1.00 15.95 204 LEU A N 1
ATOM 1656 C CA . LEU A 1 204 ? 52.605 10.635 -6.302 1.00 17.42 204 LEU A CA 1
ATOM 1657 C C . LEU A 1 204 ? 53.420 9.852 -5.299 1.00 14.76 204 LEU A C 1
ATOM 1658 O O . LEU A 1 204 ? 53.369 10.093 -4.120 1.00 15.16 204 LEU A O 1
ATOM 1663 N N . PRO A 1 205 ? 54.216 8.894 -5.811 1.00 14.84 205 PRO A N 1
ATOM 1664 C CA . PRO A 1 205 ? 55.177 8.228 -4.890 1.00 15.89 205 PRO A CA 1
ATOM 1665 C C . PRO A 1 205 ? 56.187 9.141 -4.235 1.00 13.89 205 PRO A C 1
ATOM 1666 O O . PRO A 1 205 ? 56.632 8.872 -3.108 1.00 15.29 205 PRO A O 1
ATOM 1670 N N . SER A 1 206 ? 56.434 10.284 -4.852 1.00 14.31 206 SER A N 1
ATOM 1671 C CA . SER A 1 206 ? 57.342 11.277 -4.341 1.00 15.26 206 SER A CA 1
ATOM 1672 C C . SER A 1 206 ? 56.737 12.023 -3.108 1.00 14.53 206 SER A C 1
ATOM 1673 O O . SER A 1 206 ? 57.412 12.854 -2.495 1.00 14.66 206 SER A O 1
ATOM 1676 N N . GLN A 1 207 ? 55.436 11.795 -2.859 1.00 14.38 207 GLN A N 1
ATOM 1677 C CA . GLN A 1 207 ? 54.710 12.525 -1.827 1.00 13.77 207 GLN A CA 1
ATOM 1678 C C . GLN A 1 207 ? 54.274 11.593 -0.688 1.00 14.31 207 GLN A C 1
ATOM 1679 O O . GLN A 1 207 ? 53.510 12.013 0.197 1.00 15.59 207 GLN A O 1
ATOM 1685 N N . ARG A 1 208 ? 54.717 10.331 -0.727 1.00 13.41 208 ARG A N 1
ATOM 1686 C CA . ARG A 1 208 ? 54.361 9.385 0.288 1.00 13.65 208 ARG A CA 1
ATOM 1687 C C . ARG A 1 208 ? 55.553 9.163 1.250 1.00 11.97 208 ARG A C 1
ATOM 1688 O O . ARG A 1 208 ? 56.714 9.025 0.846 1.00 13.16 208 ARG A O 1
ATOM 1696 N N . TRP A 1 209 ? 55.234 9.124 2.560 1.00 12.59 209 TRP A N 1
ATOM 1697 C CA . TRP A 1 209 ? 56.199 9.051 3.648 1.00 13.37 209 TRP A CA 1
ATOM 1698 C C . TRP A 1 209 ? 55.749 8.042 4.702 1.00 12.88 209 TRP A C 1
ATOM 1699 O O . TRP A 1 209 ? 54.537 7.869 4.864 1.00 14.32 209 TRP A O 1
ATOM 1710 N N . PHE A 1 210 ? 56.725 7.516 5.412 1.00 14.80 210 PHE A N 1
ATOM 1711 C CA . PHE A 1 210 ? 56.459 6.583 6.480 1.00 17.94 210 PHE A CA 1
ATOM 1712 C C . PHE A 1 210 ? 57.361 6.942 7.657 1.00 14.62 210 PHE A C 1
ATOM 1713 O O . PHE A 1 210 ? 58.566 7.063 7.476 1.00 15.96 210 PHE A O 1
ATOM 1721 N N . PHE A 1 211 ? 56.823 7.084 8.852 1.00 15.28 211 PHE A N 1
ATOM 1722 C CA . PHE A 1 211 ? 57.594 7.307 10.098 1.00 16.81 211 PHE A CA 1
ATOM 1723 C C . PHE A 1 211 ? 57.911 5.921 10.671 1.00 16.90 211 PHE A C 1
ATOM 1724 O O . PHE A 1 211 ? 57.040 5.262 11.201 1.00 22.84 211 PHE A O 1
ATOM 1732 N N . ASN A 1 212 ? 59.182 5.495 10.555 1.00 17.67 212 ASN A N 1
ATOM 1733 C CA . ASN A 1 212 ? 59.534 4.130 10.986 1.00 19.08 212 ASN A CA 1
ATOM 1734 C C . ASN A 1 212 ? 59.985 4.125 12.476 1.00 22.71 212 ASN A C 1
ATOM 1735 O O . ASN A 1 212 ? 60.029 5.150 13.150 1.00 24.77 212 ASN A O 1
ATOM 1740 N N . SER A 1 213 ? 60.352 2.960 12.978 1.00 27.93 213 SER A N 1
ATOM 1741 C CA . SER A 1 213 ? 60.580 2.816 14.438 1.00 26.71 213 SER A CA 1
ATOM 1742 C C . SER A 1 213 ? 61.965 3.362 14.850 1.00 29.40 213 SER A C 1
ATOM 1743 O O . SER A 1 213 ? 62.230 3.562 16.043 1.00 35.55 213 SER A O 1
ATOM 1746 N N . ASP A 1 214 ? 62.842 3.575 13.873 1.00 29.58 214 ASP A N 1
ATOM 1747 C CA . ASP A 1 214 ? 64.181 4.135 14.088 1.00 26.20 214 ASP A CA 1
ATOM 1748 C C . ASP A 1 214 ? 64.235 5.656 14.084 1.00 25.81 214 ASP A C 1
ATOM 1749 O O . ASP A 1 214 ? 65.341 6.200 14.045 1.00 32.97 214 ASP A O 1
ATOM 1754 N N . GLY A 1 215 ? 63.076 6.345 14.011 1.00 22.57 215 GLY A N 1
ATOM 1755 C CA . GLY A 1 215 ? 63.104 7.823 14.002 1.00 20.48 215 GLY A CA 1
ATOM 1756 C C . GLY A 1 215 ? 63.324 8.391 12.598 1.00 15.49 215 GLY A C 1
ATOM 1757 O O . GLY A 1 215 ? 63.446 9.619 12.442 1.00 19.99 215 GLY A O 1
ATOM 1758 N N . ALA A 1 216 ? 63.353 7.574 11.547 1.00 15.75 216 ALA A N 1
ATOM 1759 C CA . ALA A 1 216 ? 63.506 8.072 10.191 1.00 15.55 216 ALA A CA 1
ATOM 1760 C C . ALA A 1 216 ? 62.164 8.383 9.575 1.00 15.50 216 ALA A C 1
ATOM 1761 O O . ALA A 1 216 ? 61.120 7.810 9.969 1.00 15.40 216 ALA A O 1
ATOM 1763 N N . ILE A 1 217 ? 62.188 9.274 8.573 1.00 13.64 217 ILE A N 1
ATOM 1764 C CA . ILE A 1 217 ? 60.970 9.531 7.741 1.00 13.75 217 ILE A CA 1
ATOM 1765 C C . ILE A 1 217 ? 61.336 9.040 6.341 1.00 14.43 217 ILE A C 1
ATOM 1766 O O . ILE A 1 217 ? 62.250 9.574 5.699 1.00 14.61 217 ILE A O 1
ATOM 1771 N N . VAL A 1 218 ? 60.749 7.885 5.996 1.00 13.53 218 VAL A N 1
ATOM 1772 C CA . VAL A 1 218 ? 61.154 7.137 4.834 1.00 13.34 218 VAL A CA 1
ATOM 1773 C C . VAL A 1 218 ? 60.263 7.438 3.653 1.00 12.87 218 VAL A C 1
ATOM 1774 O O . VAL A 1 218 ? 59.037 7.462 3.808 1.00 13.91 218 VAL A O 1
ATOM 1778 N N . ASN A 1 219 ? 60.827 7.568 2.448 1.00 13.81 219 ASN A N 1
ATOM 1779 C CA . ASN A 1 219 ? 60.080 7.552 1.194 1.00 13.46 219 ASN A CA 1
ATOM 1780 C C . ASN A 1 219 ? 60.059 6.123 0.619 1.00 12.52 219 ASN A C 1
ATOM 1781 O O . ASN A 1 219 ? 61.109 5.653 0.180 1.00 14.21 219 ASN A O 1
ATOM 1786 N N . PRO A 1 220 ? 58.907 5.432 0.687 1.00 13.24 220 PRO A N 1
ATOM 1787 C CA . PRO A 1 220 ? 59.002 3.985 0.369 1.00 13.73 220 PRO A CA 1
ATOM 1788 C C . PRO A 1 220 ? 59.522 3.690 -1.066 1.00 13.73 220 PRO A C 1
ATOM 1789 O O . PRO A 1 220 ? 60.294 2.694 -1.246 1.00 15.53 220 PRO A O 1
ATOM 1793 N N . LYS A 1 221 ? 59.116 4.443 -2.085 1.00 14.29 221 LYS A N 1
ATOM 1794 C CA . LYS A 1 221 ? 59.541 4.114 -3.430 1.00 15.00 221 LYS A CA 1
ATOM 1795 C C . LYS A 1 221 ? 61.063 4.185 -3.518 1.00 15.70 221 LYS A C 1
ATOM 1796 O O . LYS A 1 221 ? 61.698 3.243 -4.037 1.00 19.12 221 LYS A O 1
ATOM 1802 N N . SER A 1 222 ? 61.695 5.290 -3.071 1.00 15.13 222 SER A N 1
ATOM 1803 C CA . SER A 1 222 ? 63.140 5.381 -3.200 1.00 15.25 222 SER A CA 1
ATOM 1804 C C . SER A 1 222 ? 63.918 4.529 -2.240 1.00 14.82 222 SER A C 1
ATOM 1805 O O . SER A 1 222 ? 65.094 4.192 -2.499 1.00 19.21 222 SER A O 1
ATOM 1808 N N . ARG A 1 223 ? 63.296 4.250 -1.091 1.00 14.92 223 ARG A N 1
ATOM 1809 C CA . ARG A 1 223 ? 63.882 3.600 0.107 1.00 15.30 223 ARG A CA 1
ATOM 1810 C C . ARG A 1 223 ? 64.605 4.598 0.965 1.00 14.35 223 ARG A C 1
ATOM 1811 O O . ARG A 1 223 ? 65.043 4.260 2.097 1.00 16.45 223 ARG A O 1
ATOM 1819 N N . LEU A 1 224 ? 64.749 5.832 0.483 1.00 13.73 224 LEU A N 1
ATOM 1820 C CA . LEU A 1 224 ? 65.662 6.834 1.101 1.00 15.75 224 LEU A CA 1
ATOM 1821 C C . LEU A 1 224 ? 64.900 7.656 2.168 1.00 13.19 224 LEU A C 1
ATOM 1822 O O . LEU A 1 224 ? 63.675 7.575 2.215 1.00 14.95 224 LEU A O 1
ATOM 1827 N N . VAL A 1 225 ? 65.623 8.324 3.035 1.00 14.56 225 VAL A N 1
ATOM 1828 C CA . VAL A 1 225 ? 65.055 8.951 4.201 1.00 13.02 225 VAL A CA 1
ATOM 1829 C C . VAL A 1 225 ? 65.347 10.461 4.230 1.00 13.52 225 VAL A C 1
ATOM 1830 O O . VAL A 1 225 ? 66.348 10.921 3.627 1.00 14.53 225 VAL A O 1
ATOM 1834 N N A MET A 1 226 ? 64.487 11.257 4.869 0.48 13.28 226 MET A N 1
ATOM 1835 N N B MET A 1 226 ? 64.556 11.191 5.026 0.52 13.71 226 MET A N 1
ATOM 1836 C CA A MET A 1 226 ? 64.787 12.685 4.904 0.48 12.94 226 MET A CA 1
ATOM 1837 C CA B MET A 1 226 ? 64.766 12.625 5.202 0.52 12.63 226 MET A CA 1
ATOM 1838 C C A MET A 1 226 ? 66.072 12.870 5.719 0.48 13.57 226 MET A C 1
ATOM 1839 C C B MET A 1 226 ? 66.085 12.933 5.903 0.52 15.38 226 MET A C 1
ATOM 1840 O O A MET A 1 226 ? 66.252 12.192 6.730 0.48 15.54 226 MET A O 1
ATOM 1841 O O B MET A 1 226 ? 66.303 12.412 7.003 0.52 13.57 226 MET A O 1
ATOM 1850 N N . ASP A 1 227 ? 66.868 13.877 5.348 1.00 14.08 227 ASP A N 1
ATOM 1851 C CA . ASP A 1 227 ? 68.236 14.066 5.841 1.00 14.97 227 ASP A CA 1
ATOM 1852 C C . ASP A 1 227 ? 68.556 15.540 5.752 1.00 14.38 227 ASP A C 1
ATOM 1853 O O . ASP A 1 227 ? 68.329 16.154 4.719 1.00 16.18 227 ASP A O 1
ATOM 1858 N N . VAL A 1 228 ? 69.032 16.118 6.852 1.00 15.51 228 VAL A N 1
ATOM 1859 C CA . VAL A 1 228 ? 69.488 17.504 6.810 1.00 15.58 228 VAL A CA 1
ATOM 1860 C C . VAL A 1 228 ? 70.884 17.482 6.132 1.00 17.93 228 VAL A C 1
ATOM 1861 O O . VAL A 1 228 ? 71.847 16.973 6.709 1.00 20.13 228 VAL A O 1
ATOM 1865 N N . ARG A 1 229 ? 70.956 18.040 4.908 1.00 19.53 229 ARG A N 1
ATOM 1866 C CA . ARG A 1 229 ? 72.149 17.850 4.040 1.00 20.72 229 ARG A CA 1
ATOM 1867 C C . ARG A 1 229 ? 73.423 18.196 4.753 1.00 21.72 229 ARG A C 1
ATOM 1868 O O . ARG A 1 229 ? 73.522 19.333 5.296 1.00 23.00 229 ARG A O 1
ATOM 1876 N N . ALA A 1 230 ? 74.382 17.253 4.727 1.00 22.23 230 ALA A N 1
ATOM 1877 C CA . ALA A 1 230 ? 75.736 17.472 5.284 1.00 23.35 230 ALA A CA 1
ATOM 1878 C C . ALA A 1 230 ? 75.723 17.858 6.779 1.00 24.06 230 ALA A C 1
ATOM 1879 O O . ALA A 1 230 ? 76.684 18.491 7.281 1.00 26.55 230 ALA A O 1
ATOM 1881 N N . SER A 1 231 ? 74.629 17.513 7.484 1.00 23.12 231 SER A N 1
ATOM 1882 C CA . SER A 1 231 ? 74.454 17.894 8.881 1.00 21.29 231 SER A CA 1
ATOM 1883 C C . SER A 1 231 ? 74.742 19.402 9.032 1.00 24.14 231 SER A C 1
ATOM 1884 O O . SER A 1 231 ? 75.340 19.844 10.046 1.00 29.07 231 SER A O 1
ATOM 1887 N N . ASN A 1 232 ? 74.269 20.203 8.072 1.00 25.63 232 ASN A N 1
ATOM 1888 C CA . ASN A 1 232 ? 74.546 21.640 8.050 1.00 26.61 232 ASN A CA 1
ATOM 1889 C C . ASN A 1 232 ? 73.256 22.412 7.878 1.00 25.76 232 ASN A C 1
ATOM 1890 O O . ASN A 1 232 ? 72.725 22.550 6.767 1.00 24.49 232 ASN A O 1
ATOM 1895 N N . VAL A 1 233 ? 72.717 22.883 8.990 1.00 27.31 233 VAL A N 1
ATOM 1896 C CA . VAL A 1 233 ? 71.421 23.533 8.938 1.00 26.67 233 VAL A CA 1
ATOM 1897 C C . VAL A 1 233 ? 71.445 24.808 8.113 1.00 29.90 233 VAL A C 1
ATOM 1898 O O . VAL A 1 233 ? 70.440 25.169 7.491 1.00 27.52 233 VAL A O 1
ATOM 1902 N N . SER A 1 234 ? 72.590 25.480 8.106 1.00 28.46 234 SER A N 1
ATOM 1903 C CA . SER A 1 234 ? 72.729 26.742 7.382 1.00 31.77 234 SER A CA 1
ATOM 1904 C C . SER A 1 234 ? 72.629 26.553 5.856 1.00 32.00 234 SER A C 1
ATOM 1905 O O . SER A 1 234 ? 72.346 27.494 5.143 1.00 33.25 234 SER A O 1
ATOM 1908 N N . LEU A 1 235 ? 72.849 25.338 5.334 1.00 28.14 235 LEU A N 1
ATOM 1909 C CA . LEU A 1 235 ? 72.641 25.103 3.895 1.00 26.63 235 LEU A CA 1
ATOM 1910 C C . LEU A 1 235 ? 71.173 25.281 3.534 1.00 25.35 235 LEU A C 1
ATOM 1911 O O . LEU A 1 235 ? 70.839 25.510 2.371 1.00 27.24 235 LEU A O 1
ATOM 1916 N N . ARG A 1 236 ? 70.280 25.073 4.510 1.00 23.92 236 ARG A N 1
ATOM 1917 C CA . ARG A 1 236 ? 68.831 25.114 4.257 1.00 25.66 236 ARG A CA 1
ATOM 1918 C C . ARG A 1 236 ? 68.388 24.210 3.120 1.00 23.06 236 ARG A C 1
ATOM 1919 O O . ARG A 1 236 ? 67.597 24.600 2.229 1.00 24.19 236 ARG A O 1
ATOM 1927 N N . GLU A 1 237 ? 68.882 22.967 3.198 1.00 22.33 237 GLU A N 1
ATOM 1928 C CA . GLU A 1 237 ? 68.568 21.915 2.233 1.00 21.24 237 GLU A CA 1
ATOM 1929 C C . GLU A 1 237 ? 68.289 20.612 2.982 1.00 18.73 237 GLU A C 1
ATOM 1930 O O . GLU A 1 237 ? 69.101 20.172 3.805 1.00 19.50 237 GLU A O 1
ATOM 1936 N N . ILE A 1 238 ? 67.097 20.089 2.775 1.00 18.11 238 ILE A N 1
ATOM 1937 C CA . ILE A 1 238 ? 66.748 18.756 3.312 1.00 15.78 238 ILE A CA 1
ATOM 1938 C C . ILE A 1 238 ? 66.683 17.910 2.055 1.00 16.47 238 ILE A C 1
ATOM 1939 O O . ILE A 1 238 ? 66.051 18.317 1.064 1.00 17.09 238 ILE A O 1
ATOM 1944 N N . ILE A 1 239 ? 67.328 16.733 2.069 1.00 15.67 239 ILE A N 1
ATOM 1945 C CA . ILE A 1 239 ? 67.409 15.851 0.883 1.00 14.91 239 ILE A CA 1
ATOM 1946 C C . ILE A 1 239 ? 66.864 14.480 1.269 1.00 14.64 239 ILE A C 1
ATOM 1947 O O . ILE A 1 239 ? 66.661 14.216 2.482 1.00 15.46 239 ILE A O 1
ATOM 1952 N N . ILE A 1 240 ? 66.699 13.584 0.290 1.00 14.41 240 ILE A N 1
ATOM 1953 C CA . ILE A 1 240 ? 66.615 12.173 0.641 1.00 14.75 240 ILE A CA 1
ATOM 1954 C C . ILE A 1 240 ? 68.001 11.533 0.539 1.00 15.38 240 ILE A C 1
ATOM 1955 O O . ILE A 1 240 ? 68.832 11.912 -0.295 1.00 16.00 240 ILE A O 1
ATOM 1960 N N . PHE A 1 241 ? 68.276 10.546 1.391 1.00 14.10 241 PHE A N 1
ATOM 1961 C CA . PHE A 1 241 ? 69.599 9.940 1.452 1.00 14.30 241 PHE A CA 1
ATOM 1962 C C . PHE A 1 241 ? 69.431 8.556 2.109 1.00 14.99 241 PHE A C 1
ATOM 1963 O O . PHE A 1 241 ? 68.507 8.347 2.924 1.00 14.79 241 PHE A O 1
ATOM 1971 N N . PRO A 1 242 ? 70.341 7.591 1.833 1.00 15.22 242 PRO A N 1
ATOM 1972 C CA . PRO A 1 242 ? 70.161 6.313 2.500 1.00 15.56 242 PRO A CA 1
ATOM 1973 C C . PRO A 1 242 ? 70.197 6.439 4.030 1.00 15.80 242 PRO A C 1
ATOM 1974 O O . PRO A 1 242 ? 70.953 7.241 4.560 1.00 15.70 242 PRO A O 1
ATOM 1978 N N . ALA A 1 243 ? 69.458 5.569 4.705 1.00 15.66 243 ALA A N 1
ATOM 1979 C CA . ALA A 1 243 ? 69.392 5.598 6.160 1.00 15.17 243 ALA A CA 1
ATOM 1980 C C . ALA A 1 243 ? 70.761 5.305 6.760 1.00 14.58 243 ALA A C 1
ATOM 1981 O O . ALA A 1 243 ? 71.324 4.225 6.502 1.00 16.05 243 ALA A O 1
ATOM 1983 N N . THR A 1 244 ? 71.228 6.186 7.650 1.00 15.33 244 THR A N 1
ATOM 1984 C CA . THR A 1 244 ? 72.515 5.997 8.332 1.00 15.96 244 THR A CA 1
ATOM 1985 C C . THR A 1 244 ? 72.364 5.914 9.838 1.00 17.53 244 THR A C 1
ATOM 1986 O O . THR A 1 244 ? 73.319 5.555 10.519 1.00 20.64 244 THR A O 1
ATOM 1990 N N . GLY A 1 245 ? 71.198 6.233 10.377 1.00 17.43 245 GLY A N 1
ATOM 1991 C CA . GLY A 1 245 ? 71.043 6.280 11.841 1.00 21.94 245 GLY A CA 1
ATOM 1992 C C . GLY A 1 245 ? 71.639 7.541 12.461 1.00 19.62 245 GLY A C 1
ATOM 1993 O O . GLY A 1 245 ? 71.673 7.666 13.695 1.00 24.45 245 GLY A O 1
ATOM 1994 N N . ASN A 1 246 ? 72.217 8.436 11.656 1.00 19.11 246 ASN A N 1
ATOM 1995 C CA . ASN A 1 246 ? 72.936 9.629 12.195 1.00 20.20 246 ASN A CA 1
ATOM 1996 C C . ASN A 1 246 ? 71.929 10.688 12.678 1.00 18.74 246 ASN A C 1
ATOM 1997 O O . ASN A 1 246 ? 70.790 10.700 12.246 1.00 19.02 246 ASN A O 1
ATOM 2002 N N . PRO A 1 247 ? 72.371 11.590 13.579 1.00 21.27 247 PRO A N 1
ATOM 2003 C CA . PRO A 1 247 ? 71.468 12.612 14.119 1.00 21.27 247 PRO A CA 1
ATOM 2004 C C . PRO A 1 247 ? 70.712 13.449 13.052 1.00 19.13 247 PRO A C 1
ATOM 2005 O O . PRO A 1 247 ? 69.575 13.877 13.287 1.00 19.49 247 PRO A O 1
ATOM 2009 N N . ASN A 1 248 ? 71.336 13.697 11.902 1.00 17.17 248 ASN A N 1
ATOM 2010 C CA . ASN A 1 248 ? 70.759 14.499 10.840 1.00 17.48 248 ASN A CA 1
ATOM 2011 C C . ASN A 1 248 ? 69.589 13.796 10.115 1.00 15.59 248 ASN A C 1
ATOM 2012 O O . ASN A 1 248 ? 69.017 14.346 9.162 1.00 16.37 248 ASN A O 1
ATOM 2017 N N . GLN A 1 249 ? 69.303 12.549 10.516 1.00 15.92 249 GLN A N 1
ATOM 2018 C CA . GLN A 1 249 ? 68.182 11.806 9.933 1.00 15.06 249 GLN A CA 1
ATOM 2019 C C . GLN A 1 249 ? 67.145 11.348 10.962 1.00 15.89 249 GLN A C 1
ATOM 2020 O O . GLN A 1 249 ? 66.281 10.506 10.673 1.00 16.75 249 GLN A O 1
ATOM 2026 N N . GLN A 1 250 ? 67.245 11.897 12.181 1.00 16.21 250 GLN A N 1
ATOM 2027 C CA . GLN A 1 250 ? 66.366 11.545 13.279 1.00 17.31 250 GLN A CA 1
ATOM 2028 C C . GLN A 1 250 ? 65.262 12.574 13.438 1.00 15.34 250 GLN A C 1
ATOM 2029 O O . GLN A 1 250 ? 65.544 13.788 13.427 1.00 16.53 250 GLN A O 1
ATOM 2035 N N . TRP A 1 251 ? 64.008 12.104 13.536 1.00 15.71 251 TRP A N 1
ATOM 2036 C CA . TRP A 1 251 ? 62.863 13.015 13.635 1.00 15.66 251 TRP A CA 1
ATOM 2037 C C . TRP A 1 251 ? 61.872 12.484 14.642 1.00 15.41 251 TRP A C 1
ATOM 2038 O O . TRP A 1 251 ? 61.770 11.267 14.840 1.00 20.01 251 TRP A O 1
ATOM 2049 N N A VAL A 1 252 ? 61.105 13.384 15.235 0.51 17.55 252 VAL A N 1
ATOM 2050 N N B VAL A 1 252 ? 61.091 13.397 15.234 0.49 17.30 252 VAL A N 1
ATOM 2051 C CA A VAL A 1 252 ? 59.920 12.978 15.955 0.51 17.91 252 VAL A CA 1
ATOM 2052 C CA B VAL A 1 252 ? 60.050 13.085 16.227 0.49 18.95 252 VAL A CA 1
ATOM 2053 C C A VAL A 1 252 ? 58.826 13.970 15.707 0.51 15.94 252 VAL A C 1
ATOM 2054 C C B VAL A 1 252 ? 58.845 14.012 16.009 0.49 15.34 252 VAL A C 1
ATOM 2055 O O A VAL A 1 252 ? 59.052 15.135 15.349 0.51 17.48 252 VAL A O 1
ATOM 2056 O O B VAL A 1 252 ? 59.035 15.231 15.944 0.49 16.54 252 VAL A O 1
ATOM 2063 N N . THR A 1 253 ? 57.613 13.486 15.864 1.00 17.17 253 THR A N 1
ATOM 2064 C CA . THR A 1 253 ? 56.437 14.351 15.772 1.00 18.34 253 THR A CA 1
ATOM 2065 C C . THR A 1 253 ? 56.057 14.824 17.157 1.00 17.41 253 THR A C 1
ATOM 2066 O O . THR A 1 253 ? 56.194 14.095 18.171 1.00 22.95 253 THR A O 1
ATOM 2070 N N . GLN A 1 254 ? 55.661 16.083 17.241 1.00 17.46 254 GLN A N 1
ATOM 2071 C CA . GLN A 1 254 ? 55.171 16.623 18.499 1.00 19.49 254 GLN A CA 1
ATOM 2072 C C . GLN A 1 254 ? 53.849 17.262 18.242 1.00 19.43 254 GLN A C 1
ATOM 2073 O O . GLN A 1 254 ? 53.762 18.281 17.553 1.00 19.93 254 GLN A O 1
ATOM 2079 N N . VAL A 1 255 ? 52.817 16.685 18.789 1.00 20.19 255 VAL A N 1
ATOM 2080 C CA . VAL A 1 255 ? 51.471 17.156 18.533 1.00 20.46 255 VAL A CA 1
ATOM 2081 C C . VAL A 1 255 ? 51.311 18.599 19.012 1.00 22.09 255 VAL A C 1
ATOM 2082 O O . VAL A 1 255 ? 51.793 19.000 20.095 1.00 25.23 255 VAL A O 1
ATOM 2086 N N . LEU A 1 256 ? 50.547 19.356 18.261 1.00 21.23 256 LEU A N 1
ATOM 2087 C CA . LEU A 1 256 ? 50.291 20.768 18.577 1.00 22.27 256 LEU A CA 1
ATOM 2088 C C . LEU A 1 256 ? 48.944 20.953 19.239 1.00 22.48 256 LEU A C 1
ATOM 2089 O O . LEU A 1 256 ? 48.046 20.169 19.014 1.00 26.33 256 LEU A O 1
ATOM 2094 N N . PRO A 1 257 ? 48.776 22.015 20.074 1.00 24.28 257 PRO A N 1
ATOM 2095 C CA . PRO A 1 257 ? 47.479 22.291 20.691 1.00 29.15 257 PRO A CA 1
ATOM 2096 C C . PRO A 1 257 ? 46.479 22.900 19.719 1.00 36.54 257 PRO A C 1
ATOM 2097 O O . PRO A 1 257 ? 46.883 23.575 18.757 1.00 33.34 257 PRO A O 1
#

B-factor: mean 24.04, std 10.8, range [10.68, 86.98]

Organism: Sambucus nigra (NCBI:txid4202)

Sequence (257 aa):
TSFTRNIVGRDGLCVDVRNGYDTTDGTPPLQLWPCGTQRNQRWTFDSSDDTIRSMGKCMTANGLNNGSNIVIFNCSTAAENNAIKWEVPIDGSIINPSSGLVMMTAPRAASSSRTTILLLEDNIYAASQGWTVTNNVKPIVASSIVGYKEMMCLQSSNGENNNGVWMEEDCEATSLQQQWALYGDRTIRVNSTRGLCVTTNGYNSSKDLIIILLKCQGLPSQRWFFNSDGAIVNPKSRLVMMDVRASNVSLREIIIFPATGNPNQQWVVTQVLP

Solvent-accessible surface area: 11212 Å² total; per-residue (Å²): 125,68,99,34,79,4,0,7,0,30,60,15,26,0,0,3,0,70,98,34,142,72,82,64,31,11,38,0,3,0,77,68,35,20,120,72,155,17,0,43,0,33,18,36,96,62,60,2,2,70,2,63,63,42,0,0,8,3,97,35,58,105,94,31,12,58,0,4,0,63,51,22,103,100,15,67,77,86,7,14,70,6,89,63,47,141,20,0,2,0,42,0,63,65,40,34,17,0,0,5,0,58,142,34,39,43,127,6,58,0,36,0,47,77,49,93,78,4,0,11,2,0,3,37,40,29,88,85,44,154,32,85,37,0,14,0,19,6,33,136,136,24,2,0,24,2,29,26,87,106,59,9,0,43,6,53,98,60,94,86,111,19,101,78,4,26,0,0,32,26,10,2,59,4,2,10,7,35,67,66,90,44,22,0,0,4,3,98,26,77,107,58,120,34,58,0,21,0,50,126,23,80,11,67,16,9,0,0,3,31,74,43,120,104,19,8,0,22,0,18,85,8,188,23,2,0,7,2,73,81,50,58,40,90,81,118,56,2,5,0,76,58,71,67,56,73,92,12,3,69,9,83,52,96,112,36,170

Nearest PDB structures (foldseek):
  3ca3-assembly1_A  TM=1.003E+00  e=2.926E-52  unclassified
  1hwo-assembly1_B  TM=9.927E-01  e=9.722E-40  Sambucus ebulus
  4zfy-assembly1_B  TM=9.576E-01  e=3.600E-31  Momordica charantia
  1ggp-assembly1_B  TM=9.658E-01  e=2.061E-26  Trichosanthes kirilowii
  8r8a-assembly1_A  TM=9.804E-01  e=3.023E-14  Cucumis melo

CATH classification: 2.80.10.50 (+1 more: 2.80.10.50)

InterPro domains:
  IPR000772 Ricin B, lectin domain [PF00652] (311-428)
  IPR000772 Ricin B, lectin domain [PF00652] (441-556)
  IPR000772 Ricin B, lectin domain [SM00458] (306-431)
  IPR000772 Ricin B, lectin domain [SM00458] (435-559)
  IPR001574 Ribosome-inactivating protein [PF00161] (40-229)
  IPR001574 Ribosome-inactivating protein [PTHR33453] (28-454)
  IPR016138 Ribosome-inactivating protein, subdomain 1 [G3DSA:3.40.420.10] (27-190)
  IPR016139 Ribosome-inactivating protein, subdomain 2 [G3DSA:4.10.470.10] (191-278)
  IPR017988 Ribosome-inactivating protein conserved site [PS00275] (183-199)
  IPR017989 Ribosome-inactivating protein type 1/2 [PR00396] (41-54)
  IPR017989 Ribosome-inactivating protein type 1/2 [PR00396] (91-106)
  IPR017989 Ribosome-inactivating protein type 1/2 [PR00396] (152-166)
  IPR017989 Ribosome-inactivating protein type 1/2 [PR00396] (179-199)
  IPR017989 Ribosome-inactivating protein type 1/2 [PR00396] (213-230)
  IPR035992 Ricin B-like lec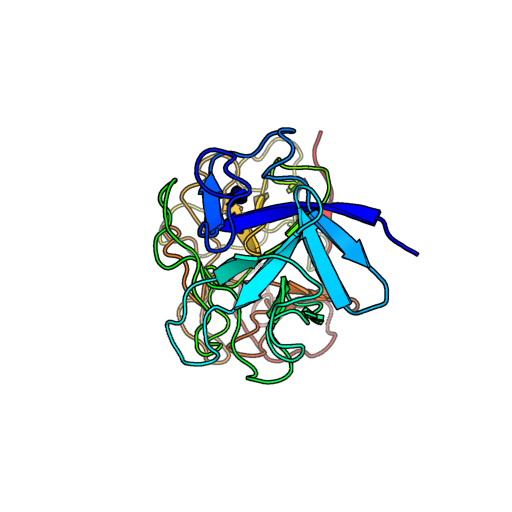tins [SSF50370] (304-431)
  IPR035992 Ricin B-like lectins [SSF50370] (435-559)
  IPR036041 Ribosome-inactivating protein superfamily [SSF56371] (27-276)

Foldseek 3Di:
DKDKFFKAAFPLWTWFQPPLDQDAPGFTWTDHDDDDQRRIWMQDPLQFTDTPQWTFFFPDLDAFTFTHTHHCVPGDSQGGHWDADQLAWIARVVRRWTWFQPARDGPGTIGTHHDLQWLRRGMATHRPSFFFKWWKAAFPRWTWFADDAPAAIATDHDDLPRQRRIWGCGGSQFTASVVDRQKTFFFPDLDAFTFTHIHGDDRGLRGHWGCDPLQWIASVNSRWTWFRPPSDRVVRTIHTHHDDSDRRGGIDIGGHD